Protein AF-0000000082889634 (afdb_homodimer)

Radius of gyration: 27.87 Å; Cα contacts (8 Å, |Δi|>4): 710; chains: 2; bounding box: 38×141×76 Å

Structure (mmCIF, N/CA/C/O backbone):
data_AF-0000000082889634-model_v1
#
loop_
_entity.id
_entity.type
_entity.pdbx_description
1 polymer 'Transthyretin-like family protein'
#
loop_
_atom_site.group_PDB
_atom_site.id
_atom_site.type_symbol
_atom_site.label_atom_id
_atom_site.label_alt_id
_atom_site.label_comp_id
_atom_site.label_asym_id
_atom_site.label_entity_id
_atom_site.label_seq_id
_atom_site.pdbx_PDB_ins_code
_atom_site.Cartn_x
_atom_site.Cartn_y
_atom_site.Cartn_z
_atom_site.occupancy
_atom_site.B_iso_or_equiv
_atom_site.auth_seq_id
_atom_site.auth_comp_id
_atom_site.auth_asym_id
_atom_site.auth_atom_id
_atom_site.pdbx_PDB_model_num
ATOM 1 N N . MET A 1 1 ? 3.289 -82.875 -7.043 1 31.02 1 MET A N 1
ATOM 2 C CA . MET A 1 1 ? 3.877 -81.688 -7.676 1 31.02 1 MET A CA 1
ATOM 3 C C . MET A 1 1 ? 2.957 -80.5 -7.539 1 31.02 1 MET A C 1
ATOM 5 O O . MET A 1 1 ? 3.014 -79.562 -8.359 1 31.02 1 MET A O 1
ATOM 9 N N . LYS A 1 2 ? 2.041 -80.438 -6.41 1 50.53 2 LYS A N 1
ATOM 10 C CA . LYS A 1 2 ? 1.175 -79.25 -6.223 1 50.53 2 LYS A CA 1
ATOM 11 C C . LYS A 1 2 ? 1.974 -78 -6.293 1 50.53 2 LYS A C 1
ATOM 13 O O . LYS A 1 2 ? 2.934 -77.812 -5.543 1 50.53 2 LYS A O 1
ATOM 18 N N . SER A 1 3 ? 2.098 -77.438 -7.535 1 39.44 3 SER A N 1
ATOM 19 C CA . SER A 1 3 ? 2.695 -76.188 -7.859 1 39.44 3 SER A CA 1
ATOM 20 C C . SER A 1 3 ? 2.135 -75.062 -6.977 1 39.44 3 SER A C 1
ATOM 22 O O . SER A 1 3 ? 0.924 -74.812 -6.949 1 39.44 3 SER A O 1
ATOM 24 N N . LEU A 1 4 ? 2.77 -74.688 -5.859 1 52.94 4 LEU A N 1
ATOM 25 C CA . LEU A 1 4 ? 2.535 -73.562 -5.02 1 52.94 4 LEU A CA 1
ATOM 26 C C . LEU A 1 4 ? 2.719 -72.25 -5.812 1 52.94 4 LEU A C 1
ATOM 28 O O . LEU A 1 4 ? 3.826 -71.938 -6.262 1 52.94 4 LEU A O 1
ATOM 32 N N . ILE A 1 5 ? 1.7 -71.875 -6.625 1 48.44 5 ILE A N 1
ATOM 33 C CA . ILE A 1 5 ? 1.735 -70.562 -7.277 1 48.44 5 ILE A CA 1
ATOM 34 C C . ILE A 1 5 ? 1.869 -69.438 -6.227 1 48.44 5 ILE A C 1
ATOM 36 O O . ILE A 1 5 ? 0.986 -69.25 -5.383 1 48.44 5 ILE A O 1
ATOM 40 N N . ALA A 1 6 ? 3.068 -69.125 -5.75 1 50.38 6 ALA A N 1
ATOM 41 C CA . ALA A 1 6 ? 3.379 -67.875 -5.004 1 50.38 6 ALA A CA 1
ATOM 42 C C . ALA A 1 6 ? 2.865 -66.625 -5.73 1 50.38 6 ALA A C 1
ATOM 44 O O . ALA A 1 6 ? 3.355 -66.312 -6.809 1 50.38 6 ALA A O 1
ATOM 45 N N . VAL A 1 7 ? 1.572 -66.375 -5.625 1 51.47 7 VAL A N 1
ATOM 46 C CA . VAL A 1 7 ? 1.096 -65.062 -6.094 1 51.47 7 VAL A CA 1
ATOM 47 C C . VAL A 1 7 ? 1.919 -63.938 -5.453 1 51.47 7 VAL A C 1
ATOM 49 O O . VAL A 1 7 ? 1.883 -63.75 -4.234 1 51.47 7 VAL A O 1
ATOM 52 N N . VAL A 1 8 ? 3.145 -63.656 -5.957 1 51.25 8 VAL A N 1
ATOM 53 C CA . VAL A 1 8 ? 3.861 -62.438 -5.59 1 51.25 8 VAL A CA 1
ATOM 54 C C . VAL A 1 8 ? 2.957 -61.219 -5.785 1 51.25 8 VAL A C 1
ATOM 56 O O . VAL A 1 8 ? 2.592 -60.875 -6.914 1 51.25 8 VAL A O 1
ATOM 59 N N . PHE A 1 9 ? 2.051 -60.906 -4.836 1 50 9 PHE A N 1
ATOM 60 C CA . PHE A 1 9 ? 1.429 -59.594 -4.793 1 50 9 PHE A CA 1
ATOM 61 C C . PHE A 1 9 ? 2.477 -58.469 -4.906 1 50 9 PHE A C 1
ATOM 63 O O . PHE A 1 9 ? 3.221 -58.219 -3.957 1 50 9 PHE A O 1
ATOM 70 N N . THR A 1 10 ? 3.131 -58.344 -6.102 1 49.38 10 THR A N 1
ATOM 71 C CA . THR A 1 10 ? 3.891 -57.125 -6.281 1 49.38 10 THR A CA 1
ATOM 72 C C . THR A 1 10 ? 3.055 -55.906 -5.883 1 49.38 10 THR A C 1
ATOM 74 O O . THR A 1 10 ? 2.029 -55.625 -6.508 1 49.38 10 THR A O 1
ATOM 77 N N . ALA A 1 11 ? 2.963 -55.594 -4.609 1 48.84 11 ALA A N 1
ATOM 78 C CA . ALA A 1 11 ? 2.484 -54.281 -4.184 1 48.84 11 ALA A CA 1
ATOM 79 C C . ALA A 1 11 ? 3.053 -53.188 -5.066 1 48.84 11 ALA A C 1
ATOM 81 O O . ALA A 1 11 ? 4.246 -52.875 -4.996 1 48.84 11 ALA A O 1
ATOM 82 N N . LEU A 1 12 ? 2.607 -53.156 -6.297 1 48.19 12 LEU A N 1
ATOM 83 C CA . LEU A 1 12 ? 2.881 -51.906 -6.992 1 48.19 12 LEU A CA 1
ATOM 84 C C . LEU A 1 12 ? 2.598 -50.719 -6.09 1 48.19 12 LEU A C 1
ATOM 86 O O . LEU A 1 12 ? 1.443 -50.438 -5.75 1 48.19 12 LEU A O 1
ATOM 90 N N . ILE A 1 13 ? 3.445 -50.469 -5.082 1 44.06 13 ILE A N 1
ATOM 91 C CA . ILE A 1 13 ? 3.396 -49.156 -4.465 1 44.06 13 ILE A CA 1
ATOM 92 C C . ILE A 1 13 ? 3.246 -48.094 -5.543 1 44.06 13 ILE A C 1
ATOM 94 O O . ILE A 1 13 ? 4.164 -47.844 -6.332 1 44.06 13 ILE A O 1
ATOM 98 N N . VAL A 1 14 ? 2.074 -48.094 -6.219 1 44.72 14 VAL A N 1
ATOM 99 C CA . VAL A 1 14 ? 1.837 -46.844 -6.926 1 44.72 14 VAL A CA 1
ATOM 100 C C . VAL A 1 14 ? 2.326 -45.656 -6.078 1 44.72 14 VAL A C 1
ATOM 102 O O . VAL A 1 14 ? 1.794 -45.406 -4.996 1 44.72 14 VAL A O 1
ATOM 105 N N . GLY A 1 15 ? 3.625 -45.5 -5.973 1 41.72 15 GLY A N 1
ATOM 106 C CA . GLY A 1 15 ? 3.979 -44.188 -5.48 1 41.72 15 GLY A CA 1
ATOM 107 C C . GLY A 1 15 ? 2.973 -43.125 -5.867 1 41.72 15 GLY A C 1
ATOM 108 O O . GLY A 1 15 ? 2.84 -42.781 -7.047 1 41.72 15 GLY A O 1
ATOM 109 N N . CYS A 1 16 ? 1.861 -43.188 -5.309 1 43.03 16 CYS A N 1
ATOM 110 C CA . CYS A 1 16 ? 1.056 -41.969 -5.422 1 43.03 16 CYS A CA 1
ATOM 111 C C . CYS A 1 16 ? 1.934 -40.719 -5.371 1 43.03 16 CYS A C 1
ATOM 113 O O . CYS A 1 16 ? 2.389 -40.312 -4.301 1 43.03 16 CYS A O 1
ATOM 115 N N . ALA A 1 17 ? 2.986 -40.656 -6.156 1 47.28 17 ALA A N 1
ATOM 116 C CA . ALA A 1 17 ? 3.561 -39.312 -6.242 1 47.28 17 ALA A CA 1
ATOM 117 C C . ALA A 1 17 ? 2.512 -38.25 -5.941 1 47.28 17 ALA A C 1
ATOM 119 O O . ALA A 1 17 ? 1.44 -38.219 -6.551 1 47.28 17 ALA A O 1
ATOM 120 N N . ALA A 1 18 ? 2.242 -37.969 -4.727 1 51.91 18 ALA A N 1
ATOM 121 C CA . ALA A 1 18 ? 1.467 -36.812 -4.332 1 51.91 18 ALA A CA 1
ATOM 122 C C . ALA A 1 18 ? 1.519 -35.719 -5.406 1 51.91 18 ALA A C 1
ATOM 124 O O . ALA A 1 18 ? 2.512 -35 -5.523 1 51.91 18 ALA A O 1
ATOM 125 N N . ILE A 1 19 ? 1.114 -35.969 -6.73 1 65.81 19 ILE A N 1
ATOM 126 C CA . ILE A 1 19 ? 1.219 -35.219 -7.98 1 65.81 19 ILE A CA 1
ATOM 127 C C . ILE A 1 19 ? 0.606 -33.844 -7.805 1 65.81 19 ILE A C 1
ATOM 129 O O . ILE A 1 19 ? -0.609 -33.688 -7.637 1 65.81 19 ILE A O 1
ATOM 133 N N . GLY A 1 20 ? 1.276 -32.938 -7.172 1 83.69 20 GLY A N 1
ATOM 134 C CA . GLY A 1 20 ? 0.804 -31.578 -7.199 1 83.69 20 GLY A CA 1
ATOM 135 C C . GLY A 1 20 ? 0.701 -31 -8.602 1 83.69 20 GLY A C 1
ATOM 136 O O . GLY A 1 20 ? 0.856 -31.734 -9.586 1 83.69 20 GLY A O 1
ATOM 137 N N . ARG A 1 21 ? 0.032 -29.953 -8.812 1 92.69 21 ARG A N 1
ATOM 138 C CA . ARG A 1 21 ? -0.066 -29.234 -10.078 1 92.69 21 ARG A CA 1
ATOM 139 C C . ARG A 1 21 ? 0.833 -28 -10.078 1 92.69 21 ARG A C 1
ATOM 141 O O . ARG A 1 21 ? 0.987 -27.344 -9.047 1 92.69 21 ARG A O 1
ATOM 148 N N . GLU A 1 22 ? 1.37 -27.766 -11.258 1 96.31 22 GLU A N 1
ATOM 149 C CA . GLU A 1 22 ? 2.17 -26.562 -11.453 1 96.31 22 GLU A CA 1
ATOM 150 C C . GLU A 1 22 ? 1.289 -25.312 -11.484 1 96.31 22 GLU A C 1
ATOM 152 O O . GLU A 1 22 ? 0.295 -25.266 -12.219 1 96.31 22 GLU A O 1
ATOM 157 N N . GLN A 1 23 ? 1.588 -24.391 -10.633 1 97.56 23 GLN A N 1
ATOM 158 C CA . GLN A 1 23 ? 0.852 -23.125 -10.531 1 97.56 23 GLN A CA 1
ATOM 159 C C . GLN A 1 23 ? 1.791 -21.938 -10.633 1 97.56 23 GLN A C 1
ATOM 161 O O . GLN A 1 23 ? 2.859 -21.922 -10.016 1 97.56 23 GLN A O 1
ATOM 166 N N . ALA A 1 24 ? 1.46 -20.953 -11.453 1 98.62 24 ALA A N 1
ATOM 167 C CA . ALA A 1 24 ? 2.277 -19.766 -11.672 1 98.62 24 ALA A CA 1
ATOM 168 C C . ALA A 1 24 ? 1.545 -18.5 -11.234 1 98.62 24 ALA A C 1
ATOM 170 O O . ALA A 1 24 ? 0.313 -18.484 -11.188 1 98.62 24 ALA A O 1
ATOM 171 N N . SER A 1 25 ? 2.295 -17.531 -10.867 1 98.75 25 SER A N 1
ATOM 172 C CA . SER A 1 25 ? 1.807 -16.188 -10.555 1 98.75 25 SER A CA 1
ATOM 173 C C . SER A 1 25 ? 2.797 -15.117 -11 1 98.75 25 SER A C 1
ATOM 175 O O . SER A 1 25 ? 3.996 -15.383 -11.117 1 98.75 25 SER A O 1
ATOM 177 N N . GLY A 1 26 ? 2.309 -13.953 -11.305 1 98.81 26 GLY A N 1
ATOM 178 C CA . GLY A 1 26 ? 3.117 -12.812 -11.703 1 98.81 26 GLY A CA 1
ATOM 179 C C . GLY A 1 26 ? 2.631 -11.508 -11.109 1 98.81 26 GLY A C 1
ATOM 180 O O . GLY A 1 26 ? 1.437 -11.344 -10.852 1 98.81 26 GLY A O 1
ATOM 181 N N . ALA A 1 27 ? 3.506 -10.617 -10.922 1 98.88 27 ALA A N 1
ATOM 182 C CA . ALA A 1 27 ? 3.199 -9.281 -10.414 1 98.88 27 ALA A CA 1
ATOM 183 C C . ALA A 1 27 ? 4.109 -8.234 -11.047 1 98.88 27 ALA A C 1
ATOM 185 O O . ALA A 1 27 ? 5.277 -8.508 -11.336 1 98.88 27 ALA A O 1
ATOM 186 N N . ARG A 1 28 ? 3.617 -7.113 -11.242 1 98.75 28 ARG A N 1
ATOM 187 C CA . ARG A 1 28 ? 4.43 -6 -11.719 1 98.75 28 ARG A CA 1
ATOM 188 C C . ARG A 1 28 ? 3.898 -4.672 -11.203 1 98.75 28 ARG A C 1
ATOM 190 O O . ARG A 1 28 ? 2.789 -4.605 -10.664 1 98.75 28 ARG A O 1
ATOM 197 N N . GLY A 1 29 ? 4.676 -3.689 -11.281 1 98.81 29 GLY A N 1
ATOM 198 C CA . GLY A 1 29 ? 4.344 -2.361 -10.797 1 98.81 29 GLY A CA 1
ATOM 199 C C . GLY A 1 29 ? 5.512 -1.395 -10.859 1 98.81 29 GLY A C 1
ATOM 200 O O . GLY A 1 29 ? 6.539 -1.689 -11.469 1 98.81 29 GLY A O 1
ATOM 201 N N . ARG A 1 30 ? 5.262 -0.213 -10.352 1 98.94 30 ARG A N 1
ATOM 202 C CA . ARG A 1 30 ? 6.277 0.829 -10.25 1 98.94 30 ARG A CA 1
ATOM 203 C C . ARG A 1 30 ? 6.383 1.353 -8.82 1 98.94 30 ARG A C 1
ATOM 205 O O . ARG A 1 30 ? 5.371 1.518 -8.141 1 98.94 30 ARG A O 1
ATOM 212 N N . LEU A 1 31 ? 7.551 1.586 -8.484 1 98.94 31 LEU A N 1
ATOM 213 C CA . LEU A 1 31 ? 7.805 2.115 -7.148 1 98.94 31 LEU A CA 1
ATOM 214 C C . LEU A 1 31 ? 8.391 3.52 -7.223 1 98.94 31 LEU A C 1
ATOM 216 O O . LEU A 1 31 ? 9.227 3.803 -8.086 1 98.94 31 LEU A O 1
ATOM 220 N N . LEU A 1 32 ? 7.922 4.336 -6.379 1 98.88 32 LEU A N 1
ATOM 221 C CA . LEU A 1 32 ? 8.445 5.688 -6.23 1 98.88 32 LEU A CA 1
ATOM 222 C C . LEU A 1 32 ? 9.023 5.895 -4.832 1 98.88 32 LEU A C 1
ATOM 224 O O . LEU A 1 32 ? 8.586 5.254 -3.873 1 98.88 32 LEU A O 1
ATOM 228 N N . CYS A 1 33 ? 9.961 6.777 -4.738 1 98.62 33 CYS A N 1
ATOM 229 C CA . CYS A 1 33 ? 10.469 7.344 -3.496 1 98.62 33 CYS A CA 1
ATOM 230 C C . CYS A 1 33 ? 10.617 8.859 -3.609 1 98.62 33 CYS A C 1
ATOM 232 O O . CYS A 1 33 ? 11.422 9.352 -4.398 1 98.62 33 CYS A O 1
ATOM 234 N N . ASN A 1 34 ? 9.805 9.555 -2.826 1 97.31 34 ASN A N 1
ATOM 235 C CA . ASN A 1 34 ? 9.82 11.016 -2.857 1 97.31 34 ASN A CA 1
ATOM 236 C C . ASN A 1 34 ? 9.406 11.555 -4.227 1 97.31 34 ASN A C 1
ATOM 238 O O . ASN A 1 34 ? 10.039 12.469 -4.754 1 97.31 34 ASN A O 1
ATOM 242 N N . GLY A 1 35 ? 8.492 10.852 -4.82 1 97.12 35 GLY A N 1
ATOM 243 C CA . GLY A 1 35 ? 7.922 11.328 -6.07 1 97.12 35 GLY A CA 1
ATOM 244 C C . GLY A 1 35 ? 8.766 10.977 -7.281 1 97.12 35 GLY A C 1
ATOM 245 O O . GLY A 1 35 ? 8.422 11.336 -8.414 1 97.12 35 GLY A O 1
ATOM 246 N N . LYS A 1 36 ? 9.82 10.289 -7.023 1 98.38 36 LYS A N 1
ATOM 247 C CA . LYS A 1 36 ? 10.711 9.875 -8.109 1 98.38 36 LYS A CA 1
ATOM 248 C C . LYS A 1 36 ? 10.773 8.359 -8.219 1 98.38 36 LYS A C 1
ATOM 250 O O . LYS A 1 36 ? 10.547 7.648 -7.234 1 98.38 36 LYS A O 1
ATOM 255 N N . PRO A 1 37 ? 11.148 7.895 -9.453 1 98.81 37 PRO A N 1
ATOM 256 C CA . PRO A 1 37 ? 11.305 6.445 -9.578 1 98.81 37 PRO A CA 1
ATOM 257 C C . PRO A 1 37 ? 12.289 5.867 -8.562 1 98.81 37 PRO A C 1
ATOM 259 O O . PRO A 1 37 ? 13.383 6.402 -8.383 1 98.81 37 PRO A O 1
ATOM 262 N N . ALA A 1 38 ? 11.891 4.895 -7.863 1 98.81 38 ALA A N 1
ATOM 263 C CA . ALA A 1 38 ? 12.773 4.191 -6.938 1 98.81 38 ALA A CA 1
ATOM 264 C C . ALA A 1 38 ? 13.5 3.047 -7.633 1 98.81 38 ALA A C 1
ATOM 266 O O . ALA A 1 38 ? 12.961 1.94 -7.746 1 98.81 38 ALA A O 1
ATOM 267 N N . ALA A 1 39 ? 14.68 3.24 -8.07 1 98.75 39 ALA A N 1
ATOM 268 C CA . ALA A 1 39 ? 15.461 2.232 -8.773 1 98.75 39 ALA A CA 1
ATOM 269 C C . ALA A 1 39 ? 16.188 1.314 -7.789 1 98.75 39 ALA A C 1
ATOM 271 O O . ALA A 1 39 ? 16.484 1.716 -6.664 1 98.75 39 ALA A O 1
ATOM 272 N N . ASN A 1 40 ? 16.438 0.078 -8.164 1 98.56 40 ASN A N 1
ATOM 273 C CA . ASN A 1 40 ? 17.219 -0.905 -7.434 1 98.56 40 ASN A CA 1
ATOM 274 C C . ASN A 1 40 ? 16.562 -1.284 -6.109 1 98.56 40 ASN A C 1
ATOM 276 O O . ASN A 1 40 ? 17.25 -1.504 -5.109 1 98.56 40 ASN A O 1
ATOM 280 N N . VAL A 1 41 ? 15.273 -1.244 -6.074 1 98.81 41 VAL A N 1
ATOM 281 C CA . VAL A 1 41 ? 14.516 -1.734 -4.926 1 98.81 41 VAL A CA 1
ATOM 282 C C . VAL A 1 41 ? 14.289 -3.238 -5.059 1 98.81 41 VAL A C 1
ATOM 284 O O . VAL A 1 41 ? 13.797 -3.707 -6.094 1 98.81 41 VAL A O 1
ATOM 287 N N . LEU A 1 42 ? 14.633 -3.979 -4.023 1 98.81 42 LEU A N 1
ATOM 288 C CA . LEU A 1 42 ? 14.445 -5.426 -4.023 1 98.81 42 LEU A CA 1
ATOM 289 C C . LEU A 1 42 ? 12.961 -5.777 -3.889 1 98.81 42 LEU A C 1
ATOM 291 O O . LEU A 1 42 ? 12.281 -5.27 -2.996 1 98.81 42 LEU A O 1
ATOM 295 N N . VAL A 1 43 ? 12.508 -6.609 -4.828 1 98.94 43 VAL A N 1
ATOM 296 C CA . VAL A 1 43 ? 11.148 -7.137 -4.797 1 98.94 43 VAL A CA 1
ATOM 297 C C . VAL A 1 43 ? 11.18 -8.656 -4.914 1 98.94 43 VAL A C 1
ATOM 299 O O . VAL A 1 43 ? 11.984 -9.211 -5.664 1 98.94 43 VAL A O 1
ATOM 302 N N . LYS A 1 44 ? 10.297 -9.312 -4.152 1 98.81 44 LYS A N 1
ATOM 303 C CA . LYS A 1 44 ? 10.211 -10.766 -4.191 1 98.81 44 LYS A CA 1
ATOM 304 C C . LYS A 1 44 ? 8.758 -11.227 -4.293 1 98.81 44 LYS A C 1
ATOM 306 O O . LYS A 1 44 ? 7.875 -10.664 -3.648 1 98.81 44 LYS A O 1
ATOM 311 N N . LEU A 1 45 ? 8.562 -12.18 -5.125 1 98.81 45 LEU A N 1
ATOM 312 C CA . LEU A 1 45 ? 7.297 -12.898 -5.223 1 98.81 45 LEU A CA 1
ATOM 313 C C . LEU A 1 45 ? 7.383 -14.242 -4.512 1 98.81 45 LEU A C 1
ATOM 315 O O . LEU A 1 45 ? 8.258 -15.062 -4.82 1 98.81 45 LEU A O 1
ATOM 319 N N . TRP A 1 46 ? 6.477 -14.422 -3.549 1 98.06 46 TRP A N 1
ATOM 320 C CA . TRP A 1 46 ? 6.488 -15.617 -2.713 1 98.06 46 TRP A CA 1
ATOM 321 C C . TRP A 1 46 ? 5.188 -16.391 -2.861 1 98.06 46 TRP A C 1
ATOM 323 O O . TRP A 1 46 ? 4.156 -15.836 -3.24 1 98.06 46 TRP A O 1
ATOM 333 N N . ASP A 1 47 ? 5.289 -17.656 -2.592 1 97.12 47 ASP A N 1
ATOM 334 C CA . ASP A 1 47 ? 4.133 -18.469 -2.229 1 97.12 47 ASP A CA 1
ATOM 335 C C . ASP A 1 47 ? 4.098 -18.719 -0.724 1 97.12 47 ASP A C 1
ATOM 337 O O . ASP A 1 47 ? 4.984 -19.391 -0.182 1 97.12 47 ASP A O 1
ATOM 341 N N . GLU A 1 48 ? 3.092 -18.078 -0.126 1 94.62 48 GLU A N 1
ATOM 342 C CA . GLU A 1 48 ? 2.961 -18.219 1.32 1 94.62 48 GLU A CA 1
ATOM 343 C C . GLU A 1 48 ? 2.383 -19.578 1.688 1 94.62 48 GLU A C 1
ATOM 345 O O . GLU A 1 48 ? 1.341 -19.984 1.164 1 94.62 48 GLU A O 1
ATOM 350 N N . ASP A 1 49 ? 3.021 -20.25 2.602 1 86.38 49 ASP A N 1
ATOM 351 C CA . ASP A 1 49 ? 2.512 -21.531 3.094 1 86.38 49 ASP A CA 1
ATOM 352 C C . ASP A 1 49 ? 1.81 -21.359 4.438 1 86.38 49 ASP A C 1
ATOM 354 O O . ASP A 1 49 ? 2.393 -20.828 5.387 1 86.38 49 ASP A O 1
ATOM 358 N N . ASP A 1 50 ? 0.508 -21.578 4.531 1 71.69 50 ASP A N 1
ATOM 359 C CA . ASP A 1 50 ? -0.275 -21.406 5.754 1 71.69 50 ASP A CA 1
ATOM 360 C C . ASP A 1 50 ? 0.081 -22.484 6.785 1 71.69 50 ASP A C 1
ATOM 362 O O . ASP A 1 50 ? -0.112 -22.281 7.988 1 71.69 50 ASP A O 1
ATOM 366 N N . TYR A 1 51 ? 0.392 -23.562 6.406 1 67.81 51 TYR A N 1
ATOM 367 C CA . TYR A 1 51 ? 0.534 -24.656 7.363 1 67.81 51 TYR A CA 1
ATOM 368 C C . TYR A 1 51 ? 2.002 -25 7.594 1 67.81 51 TYR A C 1
ATOM 370 O O . TYR A 1 51 ? 2.727 -24.219 8.234 1 67.81 51 TYR A O 1
ATOM 378 N N . PHE A 1 52 ? 2.422 -26.031 6.938 1 67.75 52 PHE A N 1
ATOM 379 C CA . PHE A 1 52 ? 3.723 -26.625 7.234 1 67.75 52 PHE A CA 1
ATOM 380 C C . PHE A 1 52 ? 4.75 -26.219 6.184 1 67.75 52 PHE A C 1
ATOM 382 O O . PHE A 1 52 ? 4.43 -26.125 4.996 1 67.75 52 PHE A O 1
ATOM 389 N N . GLY A 1 53 ? 5.852 -25.609 6.727 1 70.94 53 GLY A N 1
ATOM 390 C CA . GLY A 1 53 ? 7.004 -25.359 5.875 1 70.94 53 GLY A CA 1
ATOM 391 C C . GLY A 1 53 ? 7.297 -23.891 5.68 1 70.94 53 GLY A C 1
ATOM 392 O O . GLY A 1 53 ? 6.547 -23.031 6.16 1 70.94 53 GLY A O 1
ATOM 393 N N . SER A 1 54 ? 8.422 -23.609 5.047 1 84.25 54 SER A N 1
ATOM 394 C CA . SER A 1 54 ? 8.852 -22.25 4.707 1 84.25 54 SER A CA 1
ATOM 395 C C . SER A 1 54 ? 8.219 -21.781 3.404 1 84.25 54 SER A C 1
ATOM 397 O O . SER A 1 54 ? 7.902 -22.594 2.533 1 84.25 54 SER A O 1
ATOM 399 N N . ASP A 1 55 ? 7.93 -20.484 3.273 1 90.44 55 ASP A N 1
ATOM 400 C CA . ASP A 1 55 ? 7.461 -19.891 2.025 1 90.44 55 ASP A CA 1
ATOM 401 C C . ASP A 1 55 ? 8.383 -20.266 0.863 1 90.44 55 ASP A C 1
ATOM 403 O O . ASP A 1 55 ? 9.586 -20.438 1.051 1 90.44 55 ASP A O 1
ATOM 407 N N . ASP A 1 56 ? 7.777 -20.469 -0.3 1 94.25 56 ASP A N 1
ATOM 408 C CA . ASP A 1 56 ? 8.562 -20.719 -1.507 1 94.25 56 ASP A CA 1
ATOM 409 C C . ASP A 1 56 ? 8.812 -19.422 -2.279 1 94.25 56 ASP A C 1
ATOM 411 O O . ASP A 1 56 ? 7.875 -18.672 -2.576 1 94.25 56 ASP A O 1
ATOM 415 N N . LEU A 1 57 ? 10.039 -19.188 -2.561 1 97 57 LEU A N 1
ATOM 416 C CA . LEU A 1 57 ? 10.375 -18.062 -3.428 1 97 57 LEU A CA 1
ATOM 417 C C . LEU A 1 57 ? 10.047 -18.391 -4.883 1 97 57 LEU A C 1
ATOM 419 O O . LEU A 1 57 ? 10.602 -19.328 -5.457 1 97 57 LEU A O 1
ATOM 423 N N . LEU A 1 58 ? 9.156 -17.609 -5.414 1 98.31 58 LEU A N 1
ATOM 424 C CA . LEU A 1 58 ? 8.797 -17.812 -6.812 1 98.31 58 LEU A CA 1
ATOM 425 C C . LEU A 1 58 ? 9.742 -17.047 -7.738 1 98.31 58 LEU A C 1
ATOM 427 O O . LEU A 1 58 ? 10.117 -17.547 -8.797 1 98.31 58 LEU A O 1
ATOM 431 N N . ASP A 1 59 ? 10.023 -15.836 -7.418 1 98.62 59 ASP A N 1
ATOM 432 C CA . ASP A 1 59 ? 10.898 -14.977 -8.203 1 98.62 59 ASP A CA 1
ATOM 433 C C . ASP A 1 59 ? 11.414 -13.812 -7.371 1 98.62 59 ASP A C 1
ATOM 435 O O . ASP A 1 59 ? 10.836 -13.477 -6.336 1 98.62 59 ASP A O 1
ATOM 439 N N . GLU A 1 60 ? 12.484 -13.234 -7.758 1 98.69 60 GLU A N 1
ATOM 440 C CA . GLU A 1 60 ? 13.023 -12.031 -7.145 1 98.69 60 GLU A CA 1
ATOM 441 C C . GLU A 1 60 ? 13.711 -11.141 -8.18 1 98.69 60 GLU A C 1
ATOM 443 O O . GLU A 1 60 ? 14.188 -11.633 -9.211 1 98.69 60 GLU A O 1
ATOM 448 N N . GLY A 1 61 ? 13.664 -9.844 -7.965 1 98.69 61 GLY A N 1
ATOM 449 C CA . GLY A 1 61 ? 14.312 -8.859 -8.812 1 98.69 61 GLY A CA 1
ATOM 450 C C . GLY A 1 61 ? 14.438 -7.5 -8.164 1 98.69 61 GLY A C 1
ATOM 451 O O . GLY A 1 61 ? 14.172 -7.352 -6.965 1 98.69 61 GLY A O 1
ATOM 452 N N . VAL A 1 62 ? 14.992 -6.578 -8.938 1 98.81 62 VAL A N 1
ATOM 453 C CA . VAL A 1 62 ? 15.078 -5.191 -8.5 1 98.81 62 VAL A CA 1
ATOM 454 C C . VAL A 1 62 ? 14.414 -4.277 -9.523 1 98.81 62 VAL A C 1
ATOM 456 O O . VAL A 1 62 ? 14.359 -4.605 -10.711 1 98.81 62 VAL A O 1
ATOM 459 N N . THR A 1 63 ? 13.875 -3.248 -9.039 1 98.94 63 THR A N 1
ATOM 460 C CA . THR A 1 63 ? 13.281 -2.275 -9.945 1 98.94 63 THR A CA 1
ATOM 461 C C . THR A 1 63 ? 14.344 -1.666 -10.859 1 98.94 63 THR A C 1
ATOM 463 O O . THR A 1 63 ? 15.5 -1.531 -10.469 1 98.94 63 THR A O 1
ATOM 466 N N . ASP A 1 64 ? 13.914 -1.263 -12.016 1 98.88 64 ASP A N 1
ATOM 467 C CA . ASP A 1 64 ? 14.812 -0.617 -12.961 1 98.88 64 ASP A CA 1
ATOM 468 C C . ASP A 1 64 ? 14.883 0.888 -12.711 1 98.88 64 ASP A C 1
ATOM 470 O O . ASP A 1 64 ? 14.438 1.373 -11.672 1 98.88 64 ASP A O 1
ATOM 474 N N . SER A 1 65 ? 15.445 1.67 -13.648 1 98.75 65 SER A N 1
ATOM 475 C CA . SER A 1 65 ? 15.695 3.1 -13.484 1 98.75 65 SER A CA 1
ATOM 476 C C . SER A 1 65 ? 14.391 3.885 -13.438 1 98.75 65 SER A C 1
ATOM 478 O O . SER A 1 65 ? 14.359 5.016 -12.945 1 98.75 65 SER A O 1
ATOM 480 N N . ASP A 1 66 ? 13.336 3.301 -13.922 1 98.75 66 ASP A N 1
ATOM 481 C CA . ASP A 1 66 ? 12.031 3.959 -13.898 1 98.75 66 ASP A CA 1
ATOM 482 C C . ASP A 1 66 ? 11.195 3.482 -12.719 1 98.75 66 ASP A C 1
ATOM 484 O O . ASP A 1 66 ? 10.016 3.811 -12.617 1 98.75 66 ASP A O 1
ATOM 488 N N . GLY A 1 67 ? 11.75 2.648 -11.867 1 98.94 67 GLY A N 1
ATOM 489 C CA . GLY A 1 67 ? 11.047 2.113 -10.719 1 98.94 67 GLY A CA 1
ATOM 490 C C . GLY A 1 67 ? 10.172 0.918 -11.055 1 98.94 67 GLY A C 1
ATOM 491 O O . GLY A 1 67 ? 9.375 0.469 -10.219 1 98.94 67 GLY A O 1
ATOM 492 N N . PHE A 1 68 ? 10.367 0.444 -12.258 1 98.94 68 PHE A N 1
ATOM 493 C CA . PHE A 1 68 ? 9.5 -0.627 -12.734 1 98.94 68 PHE A CA 1
ATOM 494 C C . PHE A 1 68 ? 10.047 -1.989 -12.328 1 98.94 68 PHE A C 1
ATOM 496 O O . PHE A 1 68 ? 11.266 -2.201 -12.336 1 98.94 68 PHE A O 1
ATOM 503 N N . PHE A 1 69 ? 9.188 -2.961 -12 1 98.94 69 PHE A N 1
ATOM 504 C CA . PHE A 1 69 ? 9.539 -4.359 -11.781 1 98.94 69 PHE A CA 1
ATOM 505 C C . PHE A 1 69 ? 8.508 -5.285 -12.422 1 98.94 69 PHE A C 1
ATOM 507 O O . PHE A 1 69 ? 7.352 -4.898 -12.609 1 98.94 69 PHE A O 1
ATOM 514 N N . GLU A 1 70 ? 8.914 -6.398 -12.742 1 98.94 70 GLU A N 1
ATOM 515 C CA . GLU A 1 70 ? 8.078 -7.512 -13.188 1 98.94 70 GLU A CA 1
ATOM 516 C C . GLU A 1 70 ? 8.641 -8.852 -12.695 1 98.94 70 GLU A C 1
ATOM 518 O O . GLU A 1 70 ? 9.805 -9.164 -12.938 1 98.94 70 GLU A O 1
ATOM 523 N N . LEU A 1 71 ? 7.82 -9.547 -11.984 1 98.94 71 LEU A N 1
ATOM 524 C CA . LEU A 1 71 ? 8.188 -10.852 -11.445 1 98.94 71 LEU A CA 1
ATOM 525 C C . LEU A 1 71 ? 7.234 -11.93 -11.938 1 98.94 71 LEU A C 1
ATOM 527 O O . LEU A 1 71 ? 6.043 -11.68 -12.125 1 98.94 71 LEU A O 1
ATOM 531 N N . ALA A 1 72 ? 7.73 -13.016 -12.156 1 98.88 72 ALA A N 1
ATOM 532 C CA . ALA A 1 72 ? 6.961 -14.188 -12.555 1 98.88 72 ALA A CA 1
ATOM 533 C C . ALA A 1 72 ? 7.641 -15.477 -12.094 1 98.88 72 ALA A C 1
ATOM 535 O O . ALA A 1 72 ? 8.852 -15.633 -12.234 1 98.88 72 ALA A O 1
ATOM 536 N N . GLY A 1 73 ? 6.836 -16.375 -11.5 1 98.69 73 GLY A N 1
ATOM 537 C CA . GLY A 1 73 ? 7.379 -17.641 -11.055 1 98.69 73 GLY A CA 1
ATOM 538 C C . GLY A 1 73 ? 6.32 -18.719 -10.875 1 98.69 73 GLY A C 1
ATOM 539 O O . GLY A 1 73 ? 5.137 -18.469 -11.117 1 98.69 73 GLY A O 1
ATOM 540 N N . HIS A 1 74 ? 6.766 -19.891 -10.602 1 97.81 74 HIS A N 1
ATOM 541 C CA . HIS A 1 74 ? 5.855 -21.031 -10.484 1 97.81 74 HIS A CA 1
ATOM 542 C C . HIS A 1 74 ? 6.352 -22.031 -9.438 1 97.81 74 HIS A C 1
ATOM 544 O O . HIS A 1 74 ? 7.512 -21.969 -9.023 1 97.81 74 HIS A O 1
ATOM 550 N N . VAL A 1 75 ? 5.473 -22.797 -8.969 1 96.06 75 VAL A N 1
ATOM 551 C CA . VAL A 1 75 ? 5.793 -23.891 -8.055 1 96.06 75 VAL A CA 1
ATOM 552 C C . VAL A 1 75 ? 4.758 -25 -8.195 1 96.06 75 VAL A C 1
ATOM 554 O O . VAL A 1 75 ? 3.631 -24.766 -8.633 1 96.06 75 VAL A O 1
ATOM 557 N N . THR A 1 76 ? 5.16 -26.25 -7.84 1 93.81 76 THR A N 1
ATOM 558 C CA . THR A 1 76 ? 4.25 -27.391 -7.82 1 93.81 76 THR A CA 1
ATOM 559 C C . THR A 1 76 ? 3.686 -27.609 -6.418 1 93.81 76 THR A C 1
ATOM 561 O O . THR A 1 76 ? 4.441 -27.766 -5.457 1 93.81 76 THR A O 1
ATOM 564 N N . GLU A 1 77 ? 2.445 -27.484 -6.34 1 91.31 77 GLU A N 1
ATOM 565 C CA . GLU A 1 77 ? 1.773 -27.719 -5.066 1 91.31 77 GLU A CA 1
ATOM 566 C C . GLU A 1 77 ? 0.439 -28.422 -5.27 1 91.31 77 GLU A C 1
ATOM 568 O O . GLU A 1 77 ? -0.183 -28.297 -6.324 1 91.31 77 GLU A O 1
ATOM 573 N N . ILE A 1 78 ? -0.014 -29.156 -4.207 1 89.06 78 ILE A N 1
ATOM 574 C CA . ILE A 1 78 ? -1.303 -29.828 -4.254 1 89.06 78 ILE A CA 1
ATOM 575 C C . ILE A 1 78 ? -2.43 -28.812 -4.07 1 89.06 78 ILE A C 1
ATOM 577 O O . ILE A 1 78 ? -3.418 -28.844 -4.809 1 89.06 78 ILE A O 1
ATOM 581 N N . THR A 1 79 ? -2.232 -27.953 -3.111 1 90.69 79 THR A N 1
ATOM 582 C CA . THR A 1 79 ? -3.221 -26.906 -2.865 1 90.69 79 THR A CA 1
ATOM 583 C C . THR A 1 79 ? -2.898 -25.656 -3.67 1 90.69 79 THR A C 1
ATOM 585 O O . THR A 1 79 ? -1.792 -25.516 -4.195 1 90.69 79 THR A O 1
ATOM 588 N N . PRO A 1 80 ? -3.887 -24.797 -3.85 1 93.06 80 PRO A N 1
ATOM 589 C CA . PRO A 1 80 ? -3.564 -23.516 -4.484 1 93.06 80 PRO A CA 1
ATOM 590 C C . PRO A 1 80 ? -2.469 -22.75 -3.746 1 93.06 80 PRO A C 1
ATOM 592 O O . PRO A 1 80 ? -2.424 -22.766 -2.514 1 93.06 80 PRO A O 1
ATOM 595 N N . ILE A 1 81 ? -1.654 -22.156 -4.559 1 95.5 81 ILE A N 1
ATOM 596 C CA . ILE A 1 81 ? -0.622 -21.328 -3.951 1 95.5 81 ILE A CA 1
ATOM 597 C C . ILE A 1 81 ? -1.245 -20.031 -3.426 1 95.5 81 ILE A C 1
ATOM 599 O O . ILE A 1 81 ? -2.369 -19.688 -3.795 1 95.5 81 ILE A O 1
ATOM 603 N N . ASP A 1 82 ? -0.59 -19.297 -2.523 1 96.5 82 ASP A N 1
ATOM 604 C CA . ASP A 1 82 ? -0.967 -18.016 -1.941 1 96.5 82 ASP A CA 1
ATOM 605 C C . ASP A 1 82 ? 0.091 -16.953 -2.225 1 96.5 82 ASP A C 1
ATOM 607 O O . ASP A 1 82 ? 0.881 -16.609 -1.345 1 96.5 82 ASP A O 1
ATOM 611 N N . PRO A 1 83 ? 0.064 -16.406 -3.43 1 98.38 83 PRO A N 1
ATOM 612 C CA . PRO A 1 83 ? 1.137 -15.484 -3.809 1 98.38 83 PRO A CA 1
ATOM 613 C C . PRO A 1 83 ? 1.096 -14.18 -3.023 1 98.38 83 PRO A C 1
ATOM 615 O O . PRO A 1 83 ? 0.014 -13.664 -2.727 1 98.38 83 PRO A O 1
ATOM 618 N N . LYS A 1 84 ? 2.258 -13.68 -2.756 1 98.44 84 LYS A N 1
ATOM 619 C CA . LYS A 1 84 ? 2.4 -12.367 -2.137 1 98.44 84 LYS A CA 1
ATOM 620 C C . LYS A 1 84 ? 3.643 -11.641 -2.654 1 98.44 84 LYS A C 1
ATOM 622 O O . LYS A 1 84 ? 4.637 -12.281 -3 1 98.44 84 LYS A O 1
ATOM 627 N N . LEU A 1 85 ? 3.523 -10.406 -2.703 1 98.81 85 LEU A N 1
ATOM 628 C CA . LEU A 1 85 ? 4.594 -9.508 -3.119 1 98.81 85 LEU A CA 1
ATOM 629 C C . LEU A 1 85 ? 5.234 -8.828 -1.913 1 98.81 85 LEU A C 1
ATOM 631 O O . LEU A 1 85 ? 4.539 -8.234 -1.09 1 98.81 85 LEU A O 1
ATOM 635 N N . ASN A 1 86 ? 6.52 -8.945 -1.832 1 98.62 86 ASN A N 1
ATOM 636 C CA . ASN A 1 86 ? 7.289 -8.211 -0.835 1 98.62 86 ASN A CA 1
ATOM 637 C C . ASN A 1 86 ? 8.18 -7.152 -1.484 1 98.62 86 ASN A C 1
ATOM 639 O O . ASN A 1 86 ? 8.875 -7.434 -2.461 1 98.62 86 ASN A O 1
ATOM 643 N N . ILE A 1 87 ? 8.109 -6.031 -0.94 1 98.81 87 ILE A N 1
ATOM 644 C CA . ILE A 1 87 ? 8.938 -4.902 -1.349 1 98.81 87 ILE A CA 1
ATOM 645 C C . ILE A 1 87 ? 9.859 -4.492 -0.2 1 98.81 87 ILE A C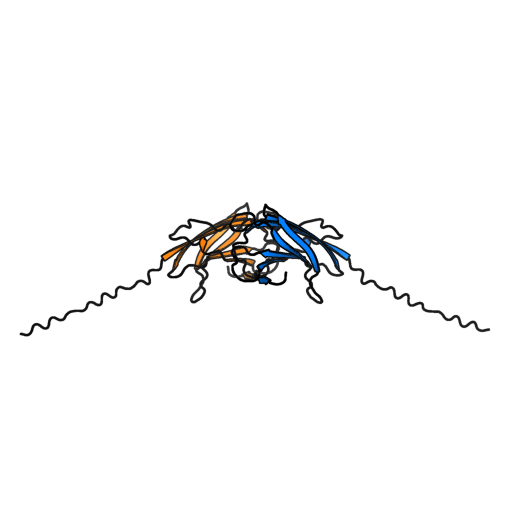 1
ATOM 647 O O . ILE A 1 87 ? 9.383 -4.145 0.886 1 98.81 87 ILE A O 1
ATOM 651 N N . TYR A 1 88 ? 11.141 -4.555 -0.414 1 98.56 88 TYR A N 1
ATOM 652 C CA . TYR A 1 88 ? 12.141 -4.184 0.583 1 98.56 88 TYR A CA 1
ATOM 653 C C . TYR A 1 88 ? 12.812 -2.867 0.22 1 98.56 88 TYR A C 1
ATOM 655 O O . TYR A 1 88 ? 13.469 -2.764 -0.822 1 98.56 88 TYR A O 1
ATOM 663 N N . HIS A 1 89 ? 12.742 -1.912 1.102 1 98.38 89 HIS A N 1
ATOM 664 C CA . HIS A 1 89 ? 13.227 -0.609 0.657 1 98.38 89 HIS A CA 1
ATOM 665 C C . HIS A 1 89 ? 13.734 0.22 1.832 1 98.38 89 HIS A C 1
ATOM 667 O O . HIS A 1 89 ? 13.422 -0.077 2.988 1 98.38 89 HIS A O 1
ATOM 673 N N . ASP A 1 90 ? 14.484 1.24 1.488 1 97.12 90 ASP A N 1
ATOM 674 C CA . ASP A 1 90 ? 15.062 2.154 2.471 1 97.12 90 ASP A CA 1
ATOM 675 C C . ASP A 1 90 ? 14.555 3.578 2.258 1 97.12 90 ASP A C 1
ATOM 677 O O . ASP A 1 90 ? 15.203 4.543 2.674 1 97.12 90 ASP A O 1
ATOM 681 N N . CYS A 1 91 ? 13.477 3.709 1.541 1 97.88 91 CYS A N 1
ATOM 682 C CA . CYS A 1 91 ? 12.969 5.051 1.274 1 97.88 91 CYS A CA 1
ATOM 683 C C . CYS A 1 91 ? 12.625 5.773 2.572 1 97.88 91 CYS A C 1
ATOM 685 O O . CYS A 1 91 ? 11.773 5.316 3.338 1 97.88 91 CYS A O 1
ATOM 687 N N . GLU A 1 92 ? 13.25 6.898 2.789 1 94.56 92 GLU A N 1
ATOM 688 C CA . GLU A 1 92 ? 13.07 7.715 3.984 1 94.56 92 GLU A CA 1
ATOM 689 C C . GLU A 1 92 ? 13.195 6.875 5.254 1 94.56 92 GLU A C 1
ATOM 691 O O . GLU A 1 92 ? 12.383 6.996 6.168 1 94.56 92 GLU A O 1
ATOM 696 N N . ASP A 1 93 ? 14.109 5.969 5.199 1 91.5 93 ASP A N 1
ATOM 697 C CA . ASP A 1 93 ? 14.391 5.051 6.297 1 91.5 93 ASP A CA 1
ATOM 698 C C . ASP A 1 93 ? 15.836 5.188 6.773 1 91.5 93 ASP A C 1
ATOM 700 O O . ASP A 1 93 ? 16.766 4.945 6.008 1 91.5 93 ASP A O 1
ATOM 704 N N . TYR A 1 94 ? 16.047 5.469 8.055 1 89.81 94 TYR A N 1
ATOM 705 C CA . TYR A 1 94 ? 17.375 5.797 8.539 1 89.81 94 TYR A CA 1
ATOM 706 C C . TYR A 1 94 ? 17.812 4.84 9.648 1 89.81 94 TYR A C 1
ATOM 708 O O . TYR A 1 94 ? 18.797 5.086 10.344 1 89.81 94 TYR A O 1
ATOM 716 N N . ILE A 1 95 ? 17.109 3.811 9.797 1 91.94 95 ILE A N 1
ATOM 717 C CA . ILE A 1 95 ? 17.453 2.854 10.844 1 91.94 95 ILE A CA 1
ATOM 718 C C . ILE A 1 95 ? 17.797 1.504 10.211 1 91.94 95 ILE A C 1
ATOM 720 O O . ILE A 1 95 ? 17.484 1.264 9.039 1 91.94 95 ILE A O 1
ATOM 724 N N . PRO A 1 96 ? 18.453 0.588 10.961 1 92.69 96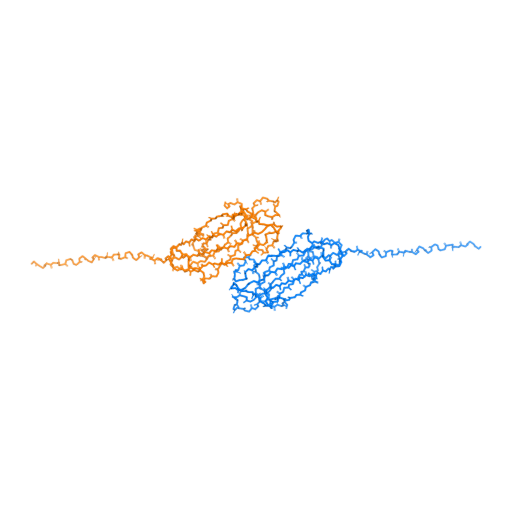 PRO A N 1
ATOM 725 C CA . PRO A 1 96 ? 18.922 -0.675 10.391 1 92.69 96 PRO A CA 1
ATOM 726 C C . PRO A 1 96 ? 17.781 -1.518 9.812 1 92.69 96 PRO A C 1
ATOM 728 O O . PRO A 1 96 ? 16.625 -1.366 10.219 1 92.69 96 PRO A O 1
ATOM 731 N N . CYS A 1 97 ? 18.219 -2.34 8.914 1 96.62 97 CYS A N 1
ATOM 732 C CA . CYS A 1 97 ? 17.297 -3.207 8.195 1 96.62 97 CYS A CA 1
ATOM 733 C C . CYS A 1 97 ? 16.438 -2.406 7.23 1 96.62 97 CYS A C 1
ATOM 735 O O . CYS A 1 97 ? 16.672 -1.212 7.027 1 96.62 97 CYS A O 1
ATOM 737 N N . GLN A 1 98 ? 15.648 -3.096 6.496 1 97.38 98 GLN A N 1
ATOM 738 C CA . GLN A 1 98 ? 14.844 -2.42 5.484 1 97.38 98 GLN A CA 1
ATOM 739 C C . GLN A 1 98 ? 13.359 -2.5 5.828 1 97.38 98 GLN A C 1
ATOM 741 O O . GLN A 1 98 ? 12.898 -3.49 6.398 1 97.38 98 GLN A O 1
ATOM 746 N N . A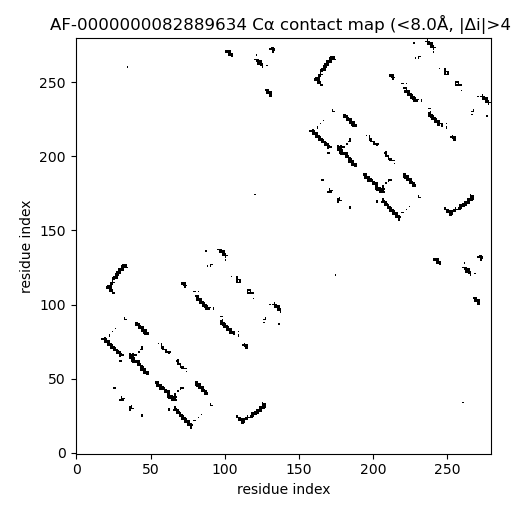RG A 1 99 ? 12.664 -1.423 5.477 1 98 99 ARG A N 1
ATOM 747 C CA . ARG A 1 99 ? 11.211 -1.475 5.488 1 98 99 ARG A CA 1
ATOM 748 C C . ARG A 1 99 ? 10.688 -2.516 4.5 1 98 99 ARG A C 1
ATOM 750 O O . ARG A 1 99 ? 11.234 -2.668 3.404 1 98 99 ARG A O 1
ATOM 757 N N . LYS A 1 100 ? 9.672 -3.215 4.902 1 98.44 100 LYS A N 1
ATOM 758 C CA . LYS A 1 100 ? 9.094 -4.262 4.062 1 98.44 100 LYS A CA 1
ATOM 759 C C . LYS A 1 100 ? 7.582 -4.09 3.928 1 98.44 100 LYS A C 1
ATOM 761 O O . LYS A 1 100 ? 6.855 -4.188 4.918 1 98.44 100 LYS A O 1
ATOM 766 N N . VAL A 1 101 ? 7.164 -3.805 2.73 1 98.62 101 VAL A N 1
ATOM 767 C CA . VAL A 1 101 ? 5.746 -3.801 2.393 1 98.62 101 VAL A CA 1
ATOM 768 C C . VAL A 1 101 ? 5.352 -5.152 1.799 1 98.62 101 VAL A C 1
ATOM 770 O O . VAL A 1 101 ? 6.039 -5.676 0.918 1 98.62 101 VAL A O 1
ATOM 773 N N . THR A 1 102 ? 4.27 -5.738 2.303 1 98.62 102 THR A N 1
ATOM 774 C CA . THR A 1 102 ? 3.773 -7.012 1.784 1 98.62 102 THR A CA 1
ATOM 775 C C . THR A 1 102 ? 2.352 -6.859 1.249 1 98.62 102 THR A C 1
ATOM 777 O O . THR A 1 102 ? 1.488 -6.289 1.919 1 98.62 102 THR A O 1
ATOM 780 N N . ILE A 1 103 ? 2.15 -7.328 0.058 1 98.69 103 ILE A N 1
ATOM 781 C CA . ILE A 1 103 ? 0.839 -7.32 -0.58 1 98.69 103 ILE A CA 1
ATOM 782 C C . ILE A 1 103 ? 0.436 -8.742 -0.953 1 98.69 103 ILE A C 1
ATOM 784 O O . ILE A 1 103 ? 1.132 -9.414 -1.723 1 98.69 103 ILE A O 1
ATOM 788 N N . LYS A 1 104 ? -0.658 -9.227 -0.441 1 98.19 104 LYS A N 1
ATOM 789 C CA . LYS A 1 104 ? -1.205 -10.516 -0.862 1 98.19 104 LYS A CA 1
ATOM 790 C C . LYS A 1 104 ? -1.936 -10.391 -2.197 1 98.19 104 LYS A C 1
ATOM 792 O O . LYS A 1 104 ? -2.762 -9.492 -2.377 1 98.19 104 LYS A O 1
ATOM 797 N N . ILE A 1 105 ? -1.64 -11.242 -3.023 1 98.31 105 ILE A N 1
ATOM 798 C CA . ILE A 1 105 ? -2.158 -11.203 -4.387 1 98.31 105 ILE A CA 1
ATOM 799 C C . ILE A 1 105 ? -3.383 -12.109 -4.5 1 98.31 105 ILE A C 1
ATOM 801 O O . ILE A 1 105 ? -3.354 -13.258 -4.066 1 98.31 105 ILE A O 1
ATOM 805 N N . PRO A 1 106 ? -4.457 -11.656 -5.109 1 97.25 106 PRO A N 1
ATOM 806 C CA . PRO A 1 106 ? -5.676 -12.461 -5.242 1 97.25 106 PRO A CA 1
ATOM 807 C C . PRO A 1 106 ? -5.449 -13.75 -6.02 1 97.25 106 PRO A C 1
ATOM 809 O O . PRO A 1 106 ? -4.648 -13.781 -6.961 1 97.25 106 PRO A O 1
ATOM 812 N N . ASN A 1 107 ? -6.246 -14.727 -5.785 1 96.44 107 ASN A N 1
ATOM 813 C CA . ASN A 1 107 ? -6.109 -16.062 -6.363 1 96.44 107 ASN A CA 1
ATOM 814 C C . ASN A 1 107 ? -6.336 -16.047 -7.875 1 96.44 107 ASN A C 1
ATOM 816 O O . ASN A 1 107 ? -5.852 -16.922 -8.586 1 96.44 107 ASN A O 1
ATOM 820 N N . LYS A 1 108 ? -7.051 -15.133 -8.312 1 97.12 108 LYS A N 1
ATOM 821 C CA . LYS A 1 108 ? -7.359 -15.102 -9.742 1 97.12 108 LYS A CA 1
ATOM 822 C C . LYS A 1 108 ? -6.094 -14.898 -10.57 1 97.12 108 LYS A C 1
ATOM 824 O O . LYS A 1 108 ? -6.113 -15.062 -11.789 1 97.12 108 LYS A O 1
ATOM 829 N N . TYR A 1 109 ? -5.051 -14.586 -9.914 1 98.25 109 TYR A N 1
ATOM 830 C CA . TYR A 1 109 ? -3.783 -14.406 -10.617 1 98.25 109 TYR A CA 1
ATOM 831 C C . TYR A 1 109 ? -2.926 -15.664 -10.523 1 98.25 109 TYR A C 1
ATOM 833 O O . TYR A 1 109 ? -1.752 -15.648 -10.906 1 98.25 109 TYR A O 1
ATOM 841 N N . ILE A 1 110 ? -3.426 -16.703 -9.992 1 98.19 110 ILE A N 1
ATOM 842 C CA . ILE A 1 110 ? -2.828 -18.031 -10.062 1 98.19 110 ILE A CA 1
ATOM 843 C C . ILE A 1 110 ? -3.252 -18.719 -11.352 1 98.19 110 ILE A C 1
ATOM 845 O O . ILE A 1 110 ? -4.445 -18.859 -11.625 1 98.19 110 ILE A O 1
ATOM 849 N N . THR A 1 111 ? -2.295 -19.078 -12.188 1 98.31 111 THR A N 1
ATOM 850 C CA . THR A 1 111 ? -2.598 -19.75 -13.445 1 98.31 111 THR A CA 1
ATOM 851 C C . THR A 1 111 ? -1.853 -21.078 -13.539 1 98.31 111 THR A C 1
ATOM 853 O O . THR A 1 111 ? -0.797 -21.25 -12.93 1 98.31 111 THR A O 1
ATOM 856 N N . PRO A 1 112 ? -2.389 -22 -14.234 1 97.06 112 PRO A N 1
ATOM 857 C CA . PRO A 1 112 ? -1.686 -23.266 -14.406 1 97.06 112 PRO A CA 1
ATOM 858 C C . PRO A 1 112 ? -0.43 -23.141 -15.266 1 97.06 112 PRO A C 1
ATOM 860 O O . PRO A 1 112 ? -0.38 -22.297 -16.172 1 97.06 112 PRO A O 1
ATOM 863 N N . GLY A 1 113 ? 0.525 -23.938 -14.945 1 96.81 113 GLY A N 1
ATOM 864 C CA . GLY A 1 113 ? 1.724 -24.016 -15.766 1 96.81 113 GLY A CA 1
ATOM 865 C C . GLY A 1 113 ? 2.893 -23.25 -15.18 1 96.81 113 GLY A C 1
ATOM 866 O O . GLY A 1 113 ? 2.875 -22.875 -14.008 1 96.81 113 GLY A O 1
ATOM 867 N N . MET A 1 114 ? 3.881 -23.031 -16.016 1 96.62 114 MET A N 1
ATOM 868 C CA . MET A 1 114 ? 5.152 -22.484 -15.57 1 96.62 114 MET A CA 1
ATOM 869 C C . MET A 1 114 ? 5.168 -20.953 -15.727 1 96.62 114 MET A C 1
ATOM 871 O O . MET A 1 114 ? 5.977 -20.281 -15.102 1 96.62 114 MET A O 1
ATOM 875 N N . HIS A 1 115 ? 4.293 -20.5 -16.641 1 97.69 115 HIS A N 1
ATOM 876 C CA . HIS A 1 115 ? 4.273 -19.078 -16.922 1 97.69 115 HIS A CA 1
ATOM 877 C C . HIS A 1 115 ? 2.916 -18.469 -16.594 1 97.69 115 HIS A C 1
ATOM 879 O O . HIS A 1 115 ? 1.879 -18.984 -17.016 1 97.69 115 HIS A O 1
ATOM 885 N N . PRO A 1 116 ? 2.959 -17.422 -15.836 1 98.56 116 PRO A N 1
ATOM 886 C CA . PRO A 1 116 ? 1.673 -16.781 -15.562 1 98.56 116 PRO A CA 1
ATOM 887 C C . PRO A 1 116 ? 0.992 -16.266 -16.828 1 98.56 116 PRO A C 1
ATOM 889 O O . PRO A 1 116 ? 1.663 -15.773 -17.734 1 98.56 116 PRO A O 1
ATOM 892 N N . GLN A 1 117 ? -0.255 -16.391 -16.859 1 98 117 GLN A N 1
ATOM 893 C CA . GLN A 1 117 ? -1.053 -15.898 -17.984 1 98 117 GLN A CA 1
ATOM 894 C C . GLN A 1 117 ? -1.621 -14.516 -17.672 1 98 117 GLN A C 1
ATOM 896 O O . GLN A 1 117 ? -2.105 -13.828 -18.578 1 98 117 GLN A O 1
ATOM 901 N N . ARG A 1 118 ? -1.661 -14.148 -16.406 1 97.44 118 ARG A N 1
ATOM 902 C CA . ARG A 1 118 ? -2.072 -12.828 -15.945 1 97.44 118 ARG A CA 1
ATOM 903 C C . ARG A 1 118 ? -1.156 -12.328 -14.828 1 97.44 118 ARG A C 1
ATOM 905 O O . ARG A 1 118 ? -0.629 -13.117 -14.047 1 97.44 118 ARG A O 1
ATOM 912 N N . TYR A 1 119 ? -1.028 -11.062 -14.883 1 98.62 119 TYR A N 1
ATOM 913 C CA . TYR A 1 119 ? -0.178 -10.43 -13.875 1 98.62 119 TYR A CA 1
ATOM 914 C C . TYR A 1 119 ? -0.994 -9.531 -12.961 1 98.62 119 TYR A C 1
ATOM 916 O O . TYR A 1 119 ? -1.895 -8.82 -13.414 1 98.62 119 TYR A O 1
ATOM 924 N N . TYR A 1 120 ? -0.751 -9.625 -11.656 1 98.75 120 TYR A N 1
ATOM 925 C CA . TYR A 1 120 ? -1.235 -8.602 -10.742 1 98.75 120 TYR A CA 1
ATOM 926 C C . TYR A 1 120 ? -0.524 -7.277 -10.977 1 98.75 120 TYR A C 1
ATOM 928 O O . TYR A 1 120 ? 0.706 -7.203 -10.906 1 98.75 120 TYR A O 1
ATOM 936 N N . GLU A 1 121 ? -1.308 -6.238 -11.258 1 98.81 121 GLU A N 1
ATOM 937 C CA . GLU A 1 121 ? -0.781 -4.887 -11.422 1 98.81 121 GLU A CA 1
ATOM 938 C C . GLU A 1 121 ? -0.855 -4.109 -10.109 1 98.81 121 GLU A C 1
ATOM 940 O O . GLU A 1 121 ? -1.938 -3.693 -9.688 1 98.81 121 GLU A O 1
ATOM 945 N N . ALA A 1 122 ? 0.296 -3.9 -9.562 1 98.56 122 ALA A N 1
ATOM 946 C CA . ALA A 1 122 ? 0.336 -3.283 -8.234 1 98.56 122 ALA A CA 1
ATOM 947 C C . ALA A 1 122 ? 0.105 -1.777 -8.328 1 98.56 122 ALA A C 1
ATOM 949 O O . ALA A 1 122 ? -0.185 -1.128 -7.32 1 98.56 122 ALA A O 1
ATOM 950 N N . GLY A 1 123 ? 0.217 -1.227 -9.539 1 98.44 123 GLY A N 1
ATOM 951 C CA . GLY A 1 123 ? 0.121 0.216 -9.695 1 98.44 123 GLY A CA 1
ATOM 952 C C . GLY A 1 123 ? 1.446 0.927 -9.492 1 98.44 123 GLY A C 1
ATOM 953 O O . GLY A 1 123 ? 2.5 0.399 -9.859 1 98.44 123 GLY A O 1
ATOM 954 N N . THR A 1 124 ? 1.389 2.178 -9.148 1 98.88 124 THR A N 1
ATOM 955 C CA . THR A 1 124 ? 2.533 3.006 -8.789 1 98.88 124 THR A CA 1
ATOM 956 C C . THR A 1 124 ? 2.508 3.35 -7.301 1 98.88 124 THR A C 1
ATOM 958 O O . THR A 1 124 ? 1.703 4.172 -6.859 1 98.88 124 THR A O 1
ATOM 961 N N . ILE A 1 125 ? 3.373 2.768 -6.562 1 98.75 125 ILE A N 1
ATOM 962 C CA . ILE A 1 125 ? 3.346 2.875 -5.109 1 98.75 125 ILE A CA 1
ATOM 963 C C . ILE A 1 125 ? 4.426 3.85 -4.645 1 98.75 125 ILE A C 1
ATOM 965 O O . ILE A 1 125 ? 5.609 3.666 -4.941 1 98.75 125 ILE A O 1
ATOM 969 N N . GLU A 1 126 ? 4.012 4.867 -3.965 1 98.81 126 GLU A N 1
ATOM 970 C CA . GLU A 1 126 ? 4.934 5.785 -3.301 1 98.81 126 GLU A CA 1
ATOM 971 C C . GLU A 1 126 ? 5.391 5.23 -1.954 1 98.81 126 GLU A C 1
ATOM 973 O O . GLU A 1 126 ? 4.586 5.098 -1.027 1 98.81 126 GLU A O 1
ATOM 978 N N . LEU A 1 127 ? 6.695 5.02 -1.824 1 98.75 127 LEU A N 1
ATOM 979 C CA . LEU A 1 127 ? 7.23 4.273 -0.689 1 98.75 127 LEU A CA 1
ATOM 980 C C . LEU A 1 127 ? 7.559 5.211 0.469 1 98.75 127 LEU A C 1
ATOM 982 O O . LEU A 1 127 ? 7.867 4.758 1.573 1 98.75 127 LEU A O 1
ATOM 986 N N . GLU A 1 128 ? 7.527 6.488 0.226 1 98.19 128 GLU A N 1
ATOM 987 C CA . GLU A 1 128 ? 7.902 7.418 1.288 1 98.19 128 GLU A CA 1
ATOM 988 C C . GLU A 1 128 ? 6.941 7.324 2.469 1 98.19 128 GLU A C 1
ATOM 990 O O . GLU A 1 128 ? 7.352 7.465 3.623 1 98.19 128 GLU A O 1
ATOM 995 N N . GLY A 1 129 ? 5.633 7.145 2.111 1 97.94 129 GLY A N 1
ATOM 996 C CA . GLY A 1 129 ? 4.676 6.906 3.18 1 97.94 129 GLY A CA 1
ATOM 997 C C . GLY A 1 129 ? 4.852 5.555 3.848 1 97.94 129 GLY A C 1
ATOM 998 O O . GLY A 1 129 ? 5.438 4.641 3.266 1 97.94 129 GLY A O 1
ATOM 999 N N . GLU A 1 130 ? 4.355 5.547 5.051 1 97.38 130 GLU A N 1
ATOM 1000 C CA . GLU A 1 130 ? 4.438 4.273 5.762 1 97.38 130 GLU A CA 1
ATOM 1001 C C . GLU A 1 130 ? 3.082 3.572 5.793 1 97.38 130 GLU A C 1
ATOM 1003 O O . GLU A 1 130 ? 2.137 4.062 6.414 1 97.38 130 GLU A O 1
ATOM 1008 N N . PHE A 1 131 ? 3.029 2.469 5.098 1 97.69 131 PHE A N 1
ATOM 1009 C CA . PHE A 1 131 ? 1.833 1.641 5.207 1 97.69 131 PHE A CA 1
ATOM 1010 C C . PHE A 1 131 ? 1.748 0.988 6.582 1 97.69 131 PHE A C 1
ATOM 1012 O O . PHE A 1 131 ? 2.668 0.279 6.996 1 97.69 131 PHE A O 1
ATOM 1019 N N . VAL A 1 132 ? 0.692 1.222 7.25 1 96.81 132 VAL A N 1
ATOM 1020 C CA . VAL A 1 132 ? 0.521 0.557 8.539 1 96.81 132 VAL A CA 1
ATOM 1021 C C . VAL A 1 132 ? 0.514 -0.957 8.336 1 96.81 132 VAL A C 1
ATOM 1023 O O . VAL A 1 132 ? -0.218 -1.476 7.492 1 96.81 132 VAL A O 1
ATOM 1026 N N . GLY A 1 133 ? 1.344 -1.669 9.117 1 96.44 133 GLY A N 1
ATOM 1027 C CA . GLY A 1 133 ? 1.508 -3.105 8.969 1 96.44 133 GLY A CA 1
ATOM 1028 C C . GLY A 1 133 ? 2.82 -3.49 8.305 1 96.44 133 GLY A C 1
ATOM 1029 O O . GLY A 1 133 ? 3.201 -4.664 8.312 1 96.44 133 GLY A O 1
ATOM 1030 N N . GLU A 1 134 ? 3.48 -2.475 7.762 1 96.56 134 GLU A N 1
ATOM 1031 C CA . GLU A 1 134 ? 4.832 -2.744 7.277 1 96.56 134 GLU A CA 1
ATOM 1032 C C . GLU A 1 134 ? 5.707 -3.326 8.383 1 96.56 134 GLU A C 1
ATOM 1034 O O . GLU A 1 134 ? 5.57 -2.957 9.555 1 96.56 134 GLU A O 1
ATOM 1039 N N . SER A 1 135 ? 6.625 -4.164 7.926 1 96.38 135 SER A N 1
ATOM 1040 C CA . SER A 1 135 ? 7.621 -4.719 8.836 1 96.38 135 SER A CA 1
ATOM 1041 C C . SER A 1 135 ? 9.031 -4.336 8.414 1 96.38 135 SER A C 1
ATOM 1043 O O . SER A 1 135 ? 9.219 -3.574 7.465 1 96.38 135 SER A O 1
ATOM 1045 N N . ARG A 1 136 ? 9.961 -4.723 9.273 1 96.25 136 ARG A N 1
ATOM 1046 C CA . ARG A 1 136 ? 11.367 -4.555 8.938 1 96.25 136 ARG A CA 1
ATOM 1047 C C . ARG A 1 136 ? 12.039 -5.902 8.711 1 96.25 136 ARG A C 1
ATOM 1049 O O . ARG A 1 136 ? 11.742 -6.875 9.406 1 96.25 136 ARG A O 1
ATOM 1056 N N . ASP A 1 137 ? 12.875 -5.887 7.758 1 95.56 137 ASP A N 1
ATOM 1057 C CA . ASP A 1 137 ? 13.562 -7.125 7.406 1 95.56 137 ASP A CA 1
ATOM 1058 C C . ASP A 1 137 ? 15.07 -6.902 7.309 1 95.56 137 ASP A C 1
ATOM 1060 O O . ASP A 1 137 ? 15.531 -6.055 6.543 1 95.56 137 ASP A O 1
ATOM 1064 N N . CYS A 1 138 ? 15.82 -7.75 8.078 1 94.69 138 CYS A N 1
ATOM 1065 C CA . CYS A 1 138 ? 17.266 -7.598 8.109 1 94.69 138 CYS A CA 1
ATOM 1066 C C . CYS A 1 138 ? 17.953 -8.703 7.316 1 94.69 138 CYS A C 1
ATOM 1068 O O . CYS A 1 138 ? 19.172 -8.695 7.16 1 94.69 138 CYS A O 1
ATOM 1070 N N . LEU A 1 139 ? 17.297 -9.75 6.879 1 86.69 139 LEU A N 1
ATOM 1071 C CA . LEU A 1 139 ? 17.891 -10.969 6.34 1 86.69 139 LEU A CA 1
ATOM 1072 C C . LEU A 1 139 ? 17.531 -11.148 4.871 1 86.69 139 LEU A C 1
ATOM 1074 O O . LEU A 1 139 ? 18.094 -12 4.188 1 86.69 139 LEU A O 1
ATOM 1078 N N . HIS A 1 140 ? 16.875 -10.352 4.285 1 79.38 140 HIS A N 1
ATOM 1079 C CA . HIS A 1 140 ? 16.297 -10.641 2.984 1 79.38 140 HIS A CA 1
ATOM 1080 C C . HIS A 1 140 ? 17.359 -10.992 1.961 1 79.38 140 HIS A C 1
ATOM 1082 O O . HIS A 1 140 ? 18.531 -10.648 2.139 1 79.38 140 HIS A O 1
ATOM 1088 N N . MET B 1 1 ? -1.919 59.594 58.781 1 42.12 1 MET B N 1
ATOM 1089 C CA . MET B 1 1 ? -2.682 59.062 57.656 1 42.12 1 MET B CA 1
ATOM 1090 C C . MET B 1 1 ? -1.766 58.406 56.656 1 42.12 1 MET B C 1
ATOM 1092 O O . MET B 1 1 ? -1.051 59.062 55.906 1 42.12 1 MET B O 1
ATOM 1096 N N . LYS B 1 2 ? -0.96 57.281 57.094 1 54.81 2 LYS B N 1
ATOM 1097 C CA . LYS B 1 2 ? -0.162 56.344 56.281 1 54.81 2 LYS B CA 1
ATOM 1098 C C . LYS B 1 2 ? -0.992 55.75 55.156 1 54.81 2 LYS B C 1
ATOM 1100 O O . LYS B 1 2 ? -2.016 55.125 55.375 1 54.81 2 LYS B O 1
ATOM 1105 N N . SER B 1 3 ? -1.112 56.469 54 1 50.84 3 SER B N 1
ATOM 1106 C CA . SER B 1 3 ? -1.73 55.969 52.75 1 50.84 3 SER B CA 1
ATOM 1107 C C . SER B 1 3 ? -1.198 54.594 52.375 1 50.84 3 SER B C 1
ATOM 1109 O O . SER B 1 3 ? 0.003 54.438 52.156 1 50.84 3 SER B O 1
ATOM 1111 N N . LEU B 1 4 ? -1.789 53.5 52.906 1 53.41 4 LEU B N 1
ATOM 1112 C CA . LEU B 1 4 ? -1.561 52.125 52.438 1 53.41 4 LEU B CA 1
ATOM 1113 C C . LEU B 1 4 ? -1.816 52 50.938 1 53.41 4 LEU B C 1
ATOM 1115 O O . LEU B 1 4 ? -2.941 52.219 50.5 1 53.41 4 LEU B O 1
ATOM 1119 N N . ILE B 1 5 ? -0.855 52.344 50.062 1 53 5 ILE B N 1
ATOM 1120 C CA . ILE B 1 5 ? -0.923 52.062 48.625 1 53 5 ILE B CA 1
ATOM 1121 C C . ILE B 1 5 ? -1.169 50.594 48.406 1 53 5 ILE B C 1
ATOM 1123 O O . ILE B 1 5 ? -0.336 49.75 48.781 1 53 5 ILE B O 1
ATOM 1127 N N . ALA B 1 6 ? -2.406 50.094 48.469 1 52.41 6 ALA B N 1
ATOM 1128 C CA . ALA B 1 6 ? -2.77 48.75 48 1 52.41 6 ALA B CA 1
ATOM 1129 C C . ALA B 1 6 ? -2.314 48.562 46.531 1 52.41 6 ALA B C 1
ATOM 1131 O O . ALA B 1 6 ? -2.828 49.188 45.625 1 52.41 6 ALA B O 1
ATOM 1132 N N . VAL B 1 7 ? -1.029 48.219 46.344 1 52.19 7 VAL B N 1
ATOM 1133 C CA . VAL B 1 7 ? -0.614 47.75 45.031 1 52.19 7 VAL B CA 1
ATOM 1134 C C . VAL B 1 7 ? -1.494 46.562 44.594 1 52.19 7 VAL B C 1
ATOM 1136 O O . VAL B 1 7 ? -1.479 45.5 45.25 1 52.19 7 VAL B O 1
ATOM 1139 N N . VAL B 1 8 ? -2.732 46.781 44.062 1 51.12 8 VAL B N 1
ATOM 1140 C CA . VAL B 1 8 ? -3.494 45.75 43.375 1 51.12 8 VAL B CA 1
ATOM 1141 C C . VAL B 1 8 ? -2.619 45.062 42.344 1 51.12 8 VAL B C 1
ATOM 1143 O O . VAL B 1 8 ? -2.244 45.688 41.344 1 51.12 8 VAL B O 1
ATOM 1146 N N . PHE B 1 9 ? -1.75 44.094 42.719 1 50.53 9 PHE B N 1
ATOM 1147 C CA . PHE B 1 9 ? -1.157 43.188 41.75 1 50.53 9 PHE B CA 1
ATOM 1148 C C . PHE B 1 9 ? -2.229 42.594 40.844 1 50.53 9 PHE B C 1
ATOM 1150 O O . PHE B 1 9 ? -2.998 41.719 41.281 1 50.53 9 PHE B O 1
ATOM 1157 N N . THR B 1 10 ? -2.855 43.406 39.938 1 49.44 10 THR B N 1
ATOM 1158 C CA . THR B 1 10 ? -3.639 42.75 38.906 1 49.44 10 THR B CA 1
ATOM 1159 C C . THR B 1 10 ? -2.838 41.625 38.25 1 49.44 10 THR B C 1
ATOM 1161 O O . THR B 1 10 ? -1.812 41.875 37.594 1 49.44 10 THR B O 1
ATOM 1164 N N . ALA B 1 11 ? -2.771 40.5 38.844 1 48.91 11 ALA B N 1
ATOM 1165 C CA . ALA B 1 11 ? -2.322 39.281 38.156 1 48.91 11 ALA B CA 1
ATOM 1166 C C . ALA B 1 11 ? -2.92 39.219 36.75 1 48.91 11 ALA B C 1
ATOM 1168 O O . ALA B 1 11 ? -4.117 38.969 36.594 1 48.91 11 ALA B O 1
ATOM 1169 N N . LEU B 1 12 ? -2.457 40.094 35.875 1 48.44 12 LEU B N 1
ATOM 1170 C CA . LEU B 1 12 ? -2.746 39.781 34.469 1 48.44 12 LEU B CA 1
ATOM 1171 C C . LEU B 1 12 ? -2.484 38.312 34.188 1 48.44 12 LEU B C 1
ATOM 1173 O O . LEU B 1 12 ? -1.335 37.844 34.188 1 48.44 12 LEU B O 1
ATOM 1177 N N . ILE B 1 13 ? -3.348 37.406 34.688 1 44.91 13 ILE B N 1
ATOM 1178 C CA . ILE B 1 13 ? -3.32 36.062 34.125 1 44.91 13 ILE B CA 1
ATOM 1179 C C . ILE B 1 13 ? -3.195 36.125 32.625 1 44.91 13 ILE B C 1
ATOM 1181 O O . ILE B 1 13 ? -4.117 36.594 31.922 1 44.91 13 ILE B O 1
ATOM 1185 N N . VAL B 1 14 ? -2.025 36.594 32.125 1 44.69 14 VAL B N 1
ATOM 1186 C CA . VAL B 1 14 ? -1.812 36.281 30.719 1 44.69 14 VAL B CA 1
ATOM 1187 C C . VAL B 1 14 ? -2.305 34.844 30.438 1 44.69 14 VAL B C 1
ATOM 1189 O O . VAL B 1 14 ? -1.761 33.875 30.984 1 44.69 14 VAL B O 1
ATOM 1192 N N . GLY B 1 15 ? -3.6 34.656 30.422 1 41.94 15 GLY B N 1
ATOM 1193 C CA . GLY B 1 15 ? -3.963 33.406 29.781 1 41.94 15 GLY B CA 1
ATOM 1194 C C . GLY B 1 15 ? -2.959 32.938 28.75 1 41.94 15 GLY B C 1
ATOM 1195 O O . GLY B 1 15 ? -2.811 33.562 27.703 1 41.94 15 GLY B O 1
ATOM 1196 N N . CYS B 1 16 ? -1.874 32.531 29.172 1 43.06 16 CYS B N 1
ATOM 1197 C CA . CYS B 1 16 ? -1.056 31.797 28.219 1 43.06 16 CYS B CA 1
ATOM 1198 C C . CYS B 1 16 ? -1.923 30.922 27.312 1 43.06 16 CYS B C 1
ATOM 1200 O O . CYS B 1 16 ? -2.381 29.859 27.734 1 43.06 16 CYS B O 1
ATOM 1202 N N . ALA B 1 17 ? -2.98 31.453 26.719 1 47.38 17 ALA B N 1
ATOM 1203 C CA . ALA B 1 17 ? -3.564 30.609 25.656 1 47.38 17 ALA B CA 1
ATOM 1204 C C . ALA B 1 17 ? -2.527 29.656 25.078 1 47.38 17 ALA B C 1
ATOM 1206 O O . ALA B 1 17 ? -1.446 30.094 24.672 1 47.38 17 ALA B O 1
ATOM 1207 N N . ALA B 1 18 ? -2.281 28.578 25.672 1 52 18 ALA B N 1
ATOM 1208 C CA . ALA B 1 18 ? -1.531 27.469 25.062 1 52 18 ALA B CA 1
ATOM 1209 C C . ALA B 1 18 ? -1.585 27.547 23.531 1 52 18 ALA B C 1
ATOM 1211 O O . ALA B 1 18 ? -2.57 27.141 22.922 1 52 18 ALA B O 1
ATOM 1212 N N . ILE B 1 19 ? -1.186 28.719 22.844 1 65.38 19 ILE B N 1
ATOM 1213 C CA . ILE B 1 19 ? -1.304 29.141 21.453 1 65.38 19 ILE B CA 1
ATOM 1214 C C . ILE B 1 19 ? -0.663 28.109 20.547 1 65.38 19 ILE B C 1
ATOM 1216 O O . ILE B 1 19 ? 0.555 27.906 20.562 1 65.38 19 ILE B O 1
ATOM 1220 N N . GLY B 1 20 ? -1.312 27.031 20.25 1 83.25 20 GLY B N 1
ATOM 1221 C CA . GLY B 1 20 ? -0.812 26.141 19.203 1 83.25 20 GLY B CA 1
ATOM 1222 C C . GLY B 1 20 ? -0.639 26.828 17.875 1 83.25 20 GLY B C 1
ATOM 1223 O O . GLY B 1 20 ? -0.761 28.062 17.781 1 83.25 20 GLY B O 1
ATOM 1224 N N . ARG B 1 21 ? 0.056 26.297 16.969 1 92.56 21 ARG B N 1
ATOM 1225 C CA . ARG B 1 21 ? 0.223 26.766 15.594 1 92.56 21 ARG B CA 1
ATOM 1226 C C . ARG B 1 21 ? -0.656 25.984 14.625 1 92.56 21 ARG B C 1
ATOM 1228 O O . ARG B 1 21 ? -0.846 24.781 14.789 1 92.56 21 ARG B O 1
ATOM 1235 N N . GLU B 1 22 ? -1.142 26.75 13.656 1 96.19 22 GLU B N 1
ATOM 1236 C CA . GLU B 1 22 ? -1.907 26.125 12.586 1 96.19 22 GLU B CA 1
ATOM 1237 C C . GLU B 1 22 ? -1.002 25.312 11.656 1 96.19 22 GLU B C 1
ATOM 1239 O O . GLU B 1 22 ? 0.029 25.812 11.203 1 96.19 22 GLU B O 1
ATOM 1244 N N . GLN B 1 23 ? -1.327 24.078 11.5 1 97.62 23 GLN B N 1
ATOM 1245 C CA . GLN B 1 23 ? -0.573 23.156 10.648 1 97.62 23 GLN B CA 1
ATOM 1246 C C . GLN B 1 23 ? -1.486 22.469 9.641 1 97.62 23 GLN B C 1
ATOM 1248 O O . GLN B 1 23 ? -2.584 22.031 9.984 1 97.62 23 GLN B O 1
ATOM 1253 N N . ALA B 1 24 ? -1.083 22.453 8.375 1 98.62 24 ALA B N 1
ATOM 1254 C CA . ALA B 1 24 ? -1.871 21.859 7.297 1 98.62 24 ALA B CA 1
ATOM 1255 C C . ALA B 1 24 ? -1.137 20.688 6.66 1 98.62 24 ALA B C 1
ATOM 1257 O O . ALA B 1 24 ? 0.092 20.609 6.723 1 98.62 24 ALA B O 1
ATOM 1258 N N . SER B 1 25 ? -1.89 19.781 6.125 1 98.69 25 SER B N 1
ATOM 1259 C CA . SER B 1 25 ? -1.395 18.656 5.34 1 98.69 25 SER B CA 1
ATOM 1260 C C . SER B 1 25 ? -2.342 18.312 4.191 1 98.69 25 SER B C 1
ATOM 1262 O O . SER B 1 25 ? -3.541 18.594 4.27 1 98.69 25 SER B O 1
ATOM 1264 N N . GLY B 1 26 ? -1.814 17.797 3.141 1 98.81 26 GLY B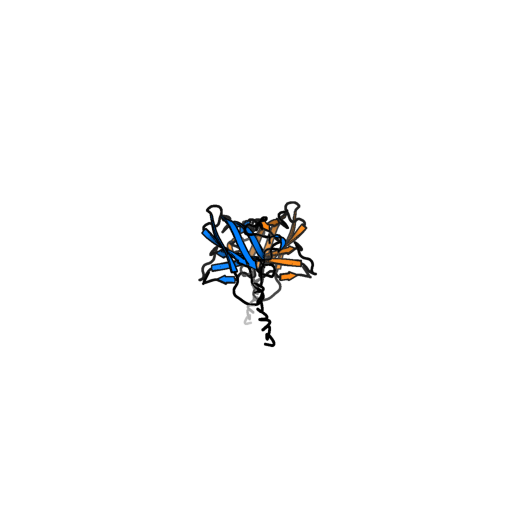 N 1
ATOM 1265 C CA . GLY B 1 26 ? -2.584 17.359 1.983 1 98.81 26 GLY B CA 1
ATOM 1266 C C . GLY B 1 26 ? -2.096 16.062 1.395 1 98.81 26 GLY B C 1
ATOM 1267 O O . GLY B 1 26 ? -0.911 15.727 1.488 1 98.81 26 GLY B O 1
ATOM 1268 N N . ALA B 1 27 ? -2.961 15.352 0.807 1 98.88 27 ALA B N 1
ATOM 1269 C CA . ALA B 1 27 ? -2.652 14.086 0.139 1 98.88 27 ALA B CA 1
ATOM 1270 C C . ALA B 1 27 ? -3.516 13.898 -1.105 1 98.88 27 ALA B C 1
ATOM 1272 O O . ALA B 1 27 ? -4.676 14.32 -1.134 1 98.88 27 ALA B O 1
ATOM 1273 N N . ARG B 1 28 ? -3 13.312 -2.055 1 98.75 28 ARG B N 1
ATOM 1274 C CA . ARG B 1 28 ? -3.766 12.969 -3.246 1 98.75 28 ARG B CA 1
ATOM 1275 C C . ARG B 1 28 ? -3.232 11.688 -3.887 1 98.75 28 ARG B C 1
ATOM 1277 O O . ARG B 1 28 ? -2.15 11.219 -3.535 1 98.75 28 ARG B O 1
ATOM 1284 N N . GLY B 1 29 ? -3.988 11.125 -4.723 1 98.81 29 GLY B N 1
ATOM 1285 C CA . GLY B 1 29 ? -3.65 9.883 -5.395 1 98.81 29 GLY B CA 1
ATOM 1286 C C . GLY B 1 29 ? -4.797 9.312 -6.207 1 98.81 29 GLY B C 1
ATOM 1287 O O . GLY B 1 29 ? -5.805 9.984 -6.426 1 98.81 29 GLY B O 1
ATOM 1288 N N . ARG B 1 30 ? -4.535 8.148 -6.766 1 98.94 30 ARG B N 1
ATOM 1289 C CA . ARG B 1 30 ? -5.535 7.414 -7.531 1 98.94 30 ARG B CA 1
ATOM 1290 C C . ARG B 1 30 ? -5.691 5.992 -7 1 98.94 30 ARG B C 1
ATOM 1292 O O . ARG B 1 30 ? -4.703 5.348 -6.637 1 98.94 30 ARG B O 1
ATOM 1299 N N . LEU B 1 31 ? -6.875 5.613 -7.004 1 98.94 31 LEU B N 1
ATOM 1300 C CA . LEU B 1 31 ? -7.172 4.262 -6.547 1 98.94 31 LEU B CA 1
ATOM 1301 C C . LEU B 1 31 ? -7.734 3.412 -7.68 1 98.94 31 LEU B C 1
ATOM 1303 O O . LEU B 1 31 ? -8.523 3.896 -8.492 1 98.94 31 LEU B O 1
ATOM 1307 N N . LEU B 1 32 ? -7.277 2.229 -7.734 1 98.88 32 LEU B N 1
ATOM 1308 C CA . LEU B 1 32 ? -7.781 1.246 -8.688 1 98.88 32 LEU B CA 1
ATOM 1309 C C . LEU B 1 32 ? -8.406 0.061 -7.957 1 98.88 32 LEU B C 1
ATOM 1311 O O . LEU B 1 32 ? -8.023 -0.26 -6.832 1 98.88 32 LEU B O 1
ATOM 1315 N N . CYS B 1 33 ? -9.336 -0.571 -8.602 1 98.62 33 CYS B N 1
ATOM 1316 C CA . CYS B 1 33 ? -9.891 -1.876 -8.25 1 98.62 33 CYS B CA 1
ATOM 1317 C C . CYS B 1 33 ? -9.992 -2.773 -9.477 1 98.62 33 CYS B C 1
ATOM 1319 O O . CYS B 1 33 ? -10.75 -2.48 -10.406 1 98.62 33 CYS B O 1
ATOM 1321 N N . ASN B 1 34 ? -9.203 -3.836 -9.461 1 97.56 34 ASN B N 1
ATOM 1322 C CA . ASN B 1 34 ? -9.188 -4.766 -10.586 1 97.56 34 ASN B CA 1
ATOM 1323 C C . ASN B 1 34 ? -8.695 -4.086 -11.867 1 97.56 34 ASN B C 1
ATOM 1325 O O . ASN B 1 34 ? -9.281 -4.27 -12.93 1 97.56 34 ASN B O 1
ATOM 1329 N N . GLY B 1 35 ? -7.777 -3.203 -11.68 1 97.31 35 GLY B N 1
ATOM 1330 C CA . GLY B 1 35 ? -7.145 -2.576 -12.828 1 97.31 35 GLY B CA 1
ATOM 1331 C C . GLY B 1 35 ? -7.941 -1.416 -13.391 1 97.31 35 GLY B C 1
ATOM 1332 O O . GLY B 1 35 ? -7.543 -0.805 -14.383 1 97.31 35 GLY B O 1
ATOM 1333 N N . LYS B 1 36 ? -9.023 -1.133 -12.734 1 98.44 36 LYS B N 1
ATOM 1334 C CA . LYS B 1 36 ? -9.867 -0.027 -13.172 1 98.44 36 LYS B CA 1
ATOM 1335 C C . LYS B 1 36 ? -9.961 1.051 -12.094 1 98.44 36 LYS B C 1
ATOM 1337 O O . LYS B 1 36 ? -9.797 0.766 -10.906 1 98.44 36 LYS B O 1
ATOM 1342 N N . PRO B 1 37 ? -10.297 2.293 -12.57 1 98.81 37 PRO B N 1
ATOM 1343 C CA . PRO B 1 37 ? -10.477 3.336 -11.562 1 98.81 37 PRO B CA 1
ATOM 1344 C C . PRO B 1 37 ? -11.516 2.963 -10.508 1 98.81 37 PRO B C 1
ATOM 1346 O O . PRO B 1 37 ? -12.609 2.502 -10.852 1 98.81 37 PRO B O 1
ATOM 1349 N N . ALA B 1 38 ? -11.164 3.061 -9.305 1 98.88 38 ALA B N 1
ATOM 1350 C CA . ALA B 1 38 ? -12.109 2.84 -8.211 1 98.88 38 ALA B CA 1
ATOM 1351 C C . ALA B 1 38 ? -12.828 4.133 -7.828 1 98.88 38 ALA B C 1
ATOM 1353 O O . ALA B 1 38 ? -12.305 4.93 -7.047 1 98.88 38 ALA B O 1
ATOM 1354 N N . ALA B 1 39 ? -13.977 4.355 -8.305 1 98.75 39 ALA B N 1
ATOM 1355 C CA . ALA B 1 39 ? -14.75 5.562 -8.039 1 98.75 39 ALA B CA 1
ATOM 1356 C C . ALA B 1 39 ? -15.539 5.434 -6.734 1 98.75 39 ALA B C 1
ATOM 1358 O O . ALA B 1 39 ? -15.891 4.328 -6.324 1 98.75 39 ALA B O 1
ATOM 1359 N N . ASN B 1 40 ? -15.789 6.539 -6.059 1 98.56 40 ASN B N 1
ATOM 1360 C CA . ASN B 1 40 ? -16.625 6.645 -4.871 1 98.56 40 ASN B CA 1
ATOM 1361 C C . ASN B 1 40 ? -16.031 5.875 -3.693 1 98.56 40 ASN B C 1
ATOM 1363 O O . ASN B 1 40 ? -16.766 5.27 -2.91 1 98.56 40 ASN B O 1
ATOM 1367 N N . VAL B 1 41 ? -14.734 5.797 -3.633 1 98.81 41 VAL B N 1
ATOM 1368 C CA . VAL B 1 41 ? -14.047 5.23 -2.48 1 98.81 41 VAL B CA 1
ATOM 1369 C C . VAL B 1 41 ? -13.836 6.309 -1.419 1 98.81 41 VAL B C 1
ATOM 1371 O O . VAL B 1 41 ? -13.312 7.383 -1.712 1 98.81 41 VAL B O 1
ATOM 1374 N N . LEU B 1 42 ? -14.25 6.016 -0.196 1 98.81 42 LEU B N 1
ATOM 1375 C CA . LEU B 1 42 ? -14.086 6.953 0.91 1 98.81 42 LEU B CA 1
ATOM 1376 C C . LEU B 1 42 ? -12.617 7.051 1.329 1 98.81 42 LEU B C 1
ATOM 1378 O O . LEU B 1 42 ? -11.969 6.031 1.556 1 98.81 42 LEU B O 1
ATOM 1382 N N . VAL B 1 43 ? -12.148 8.297 1.365 1 98.94 43 VAL B N 1
ATOM 1383 C CA . VAL B 1 43 ? -10.797 8.586 1.845 1 98.94 43 VAL B CA 1
ATOM 1384 C C . VAL B 1 43 ? -10.852 9.672 2.92 1 98.94 43 VAL B C 1
ATOM 1386 O O . VAL B 1 43 ? -11.641 10.617 2.816 1 98.94 43 VAL B O 1
ATOM 1389 N N . LYS B 1 44 ? -10.008 9.516 3.951 1 98.81 44 LYS B N 1
ATOM 1390 C CA . LYS B 1 44 ? -9.953 10.492 5.035 1 98.81 44 LYS B CA 1
ATOM 1391 C C . LYS B 1 44 ? -8.508 10.836 5.383 1 98.81 44 LYS B C 1
ATOM 1393 O O . LYS B 1 44 ? -7.641 9.961 5.41 1 98.81 44 LYS B O 1
ATOM 1398 N N . LEU B 1 45 ? -8.297 12.07 5.57 1 98.81 45 LEU B N 1
ATOM 1399 C CA . LEU B 1 45 ? -7.043 12.594 6.105 1 98.81 45 LEU B CA 1
ATOM 1400 C C . LEU B 1 45 ? -7.188 12.93 7.586 1 98.81 45 LEU B C 1
ATOM 1402 O O . LEU B 1 45 ? -8.062 13.711 7.965 1 98.81 45 LEU B O 1
ATOM 1406 N N . TRP B 1 46 ? -6.324 12.305 8.375 1 98 46 TRP B N 1
ATOM 1407 C CA . TRP B 1 46 ? -6.395 12.453 9.828 1 98 46 TRP B CA 1
ATOM 1408 C C . TRP B 1 46 ? -5.105 13.055 10.375 1 98 46 TRP B C 1
ATOM 1410 O O . TRP B 1 46 ? -4.047 12.953 9.742 1 98 46 TRP B O 1
ATOM 1420 N N . ASP B 1 47 ? -5.234 13.664 11.492 1 97.06 47 ASP B N 1
ATOM 1421 C CA . ASP B 1 47 ? -4.109 13.891 12.398 1 97.06 47 ASP B CA 1
ATOM 1422 C C . ASP B 1 47 ? -4.148 12.922 13.578 1 97.06 47 ASP B C 1
ATOM 1424 O O . ASP B 1 47 ? -5.07 12.969 14.391 1 97.06 47 ASP B O 1
ATOM 1428 N N . GLU B 1 48 ? -3.152 12.023 13.516 1 94.38 48 GLU B N 1
ATOM 1429 C CA . GLU B 1 48 ? -3.09 11.016 14.57 1 94.38 48 GLU B CA 1
ATOM 1430 C C . GLU B 1 48 ? -2.549 11.602 15.867 1 94.38 48 GLU B C 1
ATOM 1432 O O . GLU B 1 48 ? -1.487 12.234 15.875 1 94.38 48 GLU B O 1
ATOM 1437 N N . ASP B 1 49 ? -3.238 11.367 16.938 1 86.19 49 ASP B N 1
ATOM 1438 C CA . ASP B 1 49 ? -2.773 11.82 18.25 1 86.19 49 ASP B CA 1
ATOM 1439 C C . ASP B 1 49 ? -2.121 10.68 19.016 1 86.19 49 ASP B C 1
ATOM 1441 O O . ASP B 1 49 ? -2.729 9.625 19.203 1 86.19 49 ASP B O 1
ATOM 1445 N N . ASP B 1 50 ? -0.852 10.711 19.312 1 70.88 50 ASP B N 1
ATOM 1446 C CA . ASP B 1 50 ? -0.119 9.664 20.016 1 70.88 50 ASP B CA 1
ATOM 1447 C C . ASP B 1 50 ? -0.547 9.594 21.484 1 70.88 50 ASP B C 1
ATOM 1449 O O . ASP B 1 50 ? -0.41 8.555 22.125 1 70.88 50 ASP B O 1
ATOM 1453 N N . TYR B 1 51 ? -0.833 10.609 22.047 1 66.69 51 TYR B N 1
ATOM 1454 C CA . TYR B 1 51 ? -1.042 10.609 23.5 1 66.69 51 TYR B CA 1
ATOM 1455 C C . TYR B 1 51 ? -2.527 10.672 23.828 1 66.69 51 TYR B C 1
ATOM 1457 O O . TYR B 1 51 ? -3.254 9.695 23.641 1 66.69 51 TYR B O 1
ATOM 1465 N N . PHE B 1 52 ? -2.957 11.859 24.172 1 67.31 52 PHE B N 1
ATOM 1466 C CA . PHE B 1 52 ? -4.285 12.039 24.75 1 67.31 52 PHE B CA 1
ATOM 1467 C C . PHE B 1 52 ? -5.254 12.594 23.719 1 67.31 52 PHE B C 1
ATOM 1469 O O . PHE B 1 52 ? -4.875 13.43 22.891 1 67.31 52 PHE B O 1
ATOM 1476 N N . GLY B 1 53 ? -6.352 11.805 23.562 1 70.12 53 GLY B N 1
ATOM 1477 C CA . GLY B 1 53 ? -7.457 12.312 22.766 1 70.12 53 GLY B CA 1
ATOM 1478 C C . GLY B 1 53 ? -7.719 11.508 21.516 1 70.12 53 GLY B C 1
ATOM 1479 O O . GLY B 1 53 ? -6.977 10.57 21.203 1 70.12 53 GLY B O 1
ATOM 1480 N N . SER B 1 54 ? -8.812 11.828 20.859 1 83.88 54 SER B N 1
ATOM 1481 C CA . SER B 1 54 ? -9.211 11.219 19.594 1 83.88 54 SER B CA 1
ATOM 1482 C C . SER B 1 54 ? -8.508 11.883 18.406 1 83.88 54 SER B C 1
ATOM 1484 O O . SER B 1 54 ? -8.164 13.062 18.469 1 83.88 54 SER B O 1
ATOM 1486 N N . ASP B 1 55 ? -8.188 11.117 17.344 1 90 55 ASP B N 1
ATOM 1487 C CA . ASP B 1 55 ? -7.652 11.672 16.109 1 90 55 ASP B CA 1
ATOM 1488 C C . ASP B 1 55 ? -8.531 12.805 15.586 1 90 55 ASP B C 1
ATOM 1490 O O . ASP B 1 55 ? -9.75 12.797 15.789 1 90 55 ASP B O 1
ATOM 1494 N N . ASP B 1 56 ? -7.879 13.812 15.023 1 94.06 56 ASP B N 1
ATOM 1495 C CA . ASP B 1 56 ? -8.617 14.898 14.391 1 94.06 56 ASP B CA 1
ATOM 1496 C C . ASP B 1 56 ? -8.805 14.648 12.898 1 94.06 56 ASP B C 1
ATOM 1498 O O . ASP B 1 56 ? -7.84 14.367 12.188 1 94.06 56 ASP B O 1
ATOM 1502 N N . LEU B 1 57 ? -10.023 14.742 12.484 1 96.94 57 LEU B N 1
ATOM 1503 C CA . LEU B 1 57 ? -10.297 14.68 11.055 1 96.94 57 LEU B CA 1
ATOM 1504 C C . LEU B 1 57 ? -9.906 15.977 10.359 1 96.94 57 LEU B C 1
ATOM 1506 O O . LEU B 1 57 ? -10.445 17.047 10.68 1 96.94 57 LEU B O 1
ATOM 1510 N N . LEU B 1 58 ? -8.984 15.852 9.445 1 98.31 58 LEU B N 1
ATOM 1511 C CA . LEU B 1 58 ? -8.57 17.047 8.703 1 98.31 58 LEU B CA 1
ATOM 1512 C C . LEU B 1 58 ? -9.461 17.25 7.488 1 98.31 58 LEU B C 1
ATOM 1514 O O . LEU B 1 58 ? -9.805 18.391 7.16 1 98.31 58 LEU B O 1
ATOM 1518 N N . ASP B 1 59 ? -9.727 16.234 6.77 1 98.62 59 ASP B N 1
ATOM 1519 C CA . ASP B 1 59 ? -10.555 16.281 5.57 1 98.62 59 ASP B CA 1
ATOM 1520 C C . ASP B 1 59 ? -11.078 14.898 5.207 1 98.62 59 ASP B C 1
ATOM 1522 O O . ASP B 1 59 ? -10.539 13.883 5.656 1 98.62 59 ASP B O 1
ATOM 1526 N N . GLU B 1 60 ? -12.117 14.844 4.473 1 98.69 60 GLU B N 1
ATOM 1527 C CA . GLU B 1 60 ? -12.656 13.602 3.934 1 98.69 60 GLU B CA 1
ATOM 1528 C C . GLU B 1 60 ? -13.273 13.82 2.557 1 98.69 60 GLU B C 1
ATOM 1530 O O . GLU B 1 60 ? -13.719 14.93 2.238 1 98.69 60 GLU B O 1
ATOM 1535 N N . GLY B 1 61 ? -13.219 12.812 1.717 1 98.69 61 GLY B N 1
ATOM 1536 C CA . GLY B 1 61 ? -13.812 12.828 0.387 1 98.69 61 GLY B CA 1
ATOM 1537 C C . GLY B 1 61 ? -13.938 11.445 -0.223 1 98.69 61 GLY B C 1
ATOM 1538 O O . GLY B 1 61 ? -13.727 10.438 0.455 1 98.69 61 GLY B O 1
ATOM 1539 N N . VAL B 1 62 ? -14.445 11.445 -1.46 1 98.81 62 VAL B N 1
ATOM 1540 C CA . VAL B 1 62 ? -14.523 10.211 -2.227 1 98.81 62 VAL B CA 1
ATOM 1541 C C . VAL B 1 62 ? -13.797 10.375 -3.559 1 98.81 62 VAL B C 1
ATOM 1543 O O . VAL B 1 62 ? -13.703 11.484 -4.086 1 98.81 62 VAL B O 1
ATOM 1546 N N . THR B 1 63 ? -13.266 9.312 -3.986 1 98.94 63 THR B N 1
ATOM 1547 C CA . THR B 1 63 ? -12.617 9.352 -5.289 1 98.94 63 THR B CA 1
ATOM 1548 C C . THR B 1 63 ? -13.617 9.664 -6.391 1 98.94 63 THR B C 1
ATOM 1550 O O . THR B 1 63 ? -14.797 9.297 -6.289 1 98.94 63 THR B O 1
ATOM 1553 N N . ASP B 1 64 ? -13.133 10.266 -7.441 1 98.88 64 ASP B N 1
ATOM 1554 C CA . ASP B 1 64 ? -13.984 10.578 -8.586 1 98.88 64 ASP B CA 1
ATOM 1555 C C . ASP B 1 64 ? -14.031 9.414 -9.57 1 98.88 64 ASP B C 1
ATOM 1557 O O . ASP B 1 64 ? -13.625 8.297 -9.242 1 98.88 64 ASP B O 1
ATOM 1561 N N . SER B 1 65 ? -14.531 9.617 -10.797 1 98.75 65 SER B N 1
ATOM 1562 C CA . SER B 1 65 ? -14.758 8.562 -11.781 1 98.75 65 SER B CA 1
ATOM 1563 C C . SER B 1 65 ? -13.438 7.98 -12.281 1 98.75 65 SER B C 1
ATOM 1565 O O . SER B 1 65 ? -13.406 6.875 -12.82 1 98.75 65 SER B O 1
ATOM 1567 N N . ASP B 1 66 ? -12.391 8.711 -12.109 1 98.75 66 ASP B N 1
ATOM 1568 C CA . ASP B 1 66 ? -11.07 8.242 -12.531 1 98.75 66 ASP B CA 1
ATOM 1569 C C . ASP B 1 66 ? -10.305 7.641 -11.359 1 98.75 66 ASP B C 1
ATOM 1571 O O . ASP B 1 66 ? -9.117 7.32 -11.484 1 98.75 66 ASP B O 1
ATOM 1575 N N . GLY B 1 67 ? -10.898 7.555 -10.203 1 98.94 67 GLY B N 1
ATOM 1576 C CA . GLY B 1 67 ? -10.258 7.016 -9.016 1 98.94 67 GLY B CA 1
ATOM 1577 C C . GLY B 1 67 ? -9.398 8.031 -8.289 1 98.94 67 GLY B C 1
ATOM 1578 O O . GLY B 1 67 ? -8.656 7.684 -7.371 1 98.94 67 GLY B O 1
ATOM 1579 N N . PHE B 1 68 ? -9.547 9.266 -8.719 1 98.94 68 PHE B N 1
ATOM 1580 C CA . PHE B 1 68 ? -8.68 10.305 -8.188 1 98.94 68 PHE B CA 1
ATOM 1581 C C . PHE B 1 68 ? -9.273 10.898 -6.914 1 98.94 68 PHE B C 1
ATOM 1583 O O . PHE B 1 68 ? -10.492 11.07 -6.812 1 98.94 68 PHE B O 1
ATOM 1590 N N . PHE B 1 69 ? -8.445 11.266 -5.93 1 98.94 69 PHE B N 1
ATOM 1591 C CA . PHE B 1 69 ? -8.828 12.016 -4.742 1 98.94 69 PHE B CA 1
ATOM 1592 C C . PHE B 1 69 ? -7.793 13.086 -4.414 1 98.94 69 PHE B C 1
ATOM 1594 O O . PHE B 1 69 ? -6.625 12.953 -4.781 1 98.94 69 PHE B O 1
ATOM 1601 N N . GLU B 1 70 ? -8.195 14.07 -3.791 1 98.94 70 GLU B N 1
ATOM 1602 C CA . GLU B 1 70 ? -7.371 15.125 -3.205 1 98.94 70 GLU B CA 1
ATOM 1603 C C . GLU B 1 70 ? -7.973 15.633 -1.9 1 98.94 70 GLU B C 1
ATOM 1605 O O . GLU B 1 70 ? -9.133 16.047 -1.866 1 98.94 70 GLU B O 1
ATOM 1610 N N . LEU B 1 71 ? -7.211 15.531 -0.874 1 98.94 71 LEU B N 1
ATOM 1611 C CA . LEU B 1 71 ? -7.625 15.984 0.45 1 98.94 71 LEU B CA 1
ATOM 1612 C C . LEU B 1 71 ? -6.672 17.047 0.986 1 98.94 71 LEU B C 1
ATOM 1614 O O . LEU B 1 71 ? -5.469 16.984 0.73 1 98.94 71 LEU B O 1
ATOM 1618 N N . ALA B 1 72 ? -7.176 17.938 1.646 1 98.88 72 ALA B N 1
ATOM 1619 C CA . ALA B 1 72 ? -6.41 18.984 2.311 1 98.88 72 ALA B CA 1
ATOM 1620 C C . ALA B 1 72 ? -7.133 19.484 3.559 1 98.88 72 ALA B C 1
ATOM 1622 O O . ALA B 1 72 ? -8.344 19.719 3.533 1 98.88 72 ALA B O 1
ATOM 1623 N N . GLY B 1 73 ? -6.371 19.594 4.648 1 98.69 73 GLY B N 1
ATOM 1624 C CA . GLY B 1 73 ? -6.957 20.094 5.883 1 98.69 73 GLY B CA 1
ATOM 1625 C C . GLY B 1 73 ? -5.926 20.641 6.855 1 98.69 73 GLY B C 1
ATOM 1626 O O . GLY B 1 73 ? -4.73 20.641 6.562 1 98.69 73 GLY B O 1
ATOM 1627 N N . HIS B 1 74 ? -6.406 21.219 7.902 1 97.81 74 HIS B N 1
ATOM 1628 C CA . HIS B 1 74 ? -5.523 21.844 8.875 1 97.81 74 HIS B CA 1
ATOM 1629 C C . HIS B 1 74 ? -6.086 21.719 10.289 1 97.81 74 HIS B C 1
ATOM 1631 O O . HIS B 1 74 ? -7.258 21.391 10.469 1 97.81 74 HIS B O 1
ATOM 1637 N N . VAL B 1 75 ? -5.246 21.859 11.227 1 96 75 VAL B N 1
ATOM 1638 C CA . VAL B 1 75 ? -5.625 21.875 12.633 1 96 75 VAL B CA 1
ATOM 1639 C C . VAL B 1 75 ? -4.605 22.688 13.43 1 96 75 VAL B C 1
ATOM 1641 O O . VAL B 1 75 ? -3.453 22.828 13.016 1 96 75 VAL B O 1
ATOM 1644 N N . THR B 1 76 ? -5.047 23.25 14.578 1 93.88 76 THR B N 1
ATOM 1645 C CA . THR B 1 76 ? -4.152 23.953 15.492 1 93.88 76 THR B CA 1
ATOM 1646 C C . THR B 1 76 ? -3.656 23.016 16.594 1 93.88 76 THR B C 1
ATOM 1648 O O . THR B 1 76 ? -4.457 22.422 17.312 1 93.88 76 THR B O 1
ATOM 1651 N N . GLU B 1 77 ? -2.416 22.844 16.609 1 91.31 77 GLU B N 1
ATOM 1652 C CA . GLU B 1 77 ? -1.803 22.016 17.641 1 91.31 77 GLU B CA 1
ATOM 1653 C C . GLU B 1 77 ? -0.479 22.625 18.109 1 91.31 77 GLU B C 1
ATOM 1655 O O . GLU B 1 77 ? 0.187 23.328 17.359 1 91.31 77 GLU B O 1
ATOM 1660 N N . ILE B 1 78 ? -0.085 22.266 19.375 1 89.06 78 ILE B N 1
ATOM 1661 C CA . ILE B 1 78 ? 1.19 22.719 19.922 1 89.06 78 ILE B CA 1
ATOM 1662 C C . ILE B 1 78 ? 2.328 21.906 19.312 1 89.06 78 ILE B C 1
ATOM 1664 O O . ILE B 1 78 ? 3.35 22.453 18.906 1 89.06 78 ILE B O 1
ATOM 1668 N N . THR B 1 79 ? 2.084 20.609 19.25 1 90.62 79 THR B N 1
ATOM 1669 C CA . THR B 1 79 ? 3.08 19.719 18.656 1 90.62 79 THR B CA 1
ATOM 1670 C C . THR B 1 79 ? 2.811 19.516 17.172 1 90.62 79 THR B C 1
ATOM 1672 O O . THR B 1 79 ? 1.725 19.828 16.688 1 90.62 79 THR B O 1
ATOM 1675 N N . PRO B 1 80 ? 3.838 19.094 16.469 1 93 80 PRO B N 1
ATOM 1676 C CA . PRO B 1 80 ? 3.562 18.75 15.07 1 93 80 PRO B CA 1
ATOM 1677 C C . PRO B 1 80 ? 2.453 17.703 14.93 1 93 80 PRO B C 1
ATOM 1679 O O . PRO B 1 80 ? 2.357 16.781 15.742 1 93 80 PRO B O 1
ATOM 1682 N N . ILE B 1 81 ? 1.686 17.953 13.914 1 95.44 81 ILE B N 1
ATOM 1683 C CA . ILE B 1 81 ? 0.65 16.969 13.633 1 95.44 81 ILE B CA 1
ATOM 1684 C C . ILE B 1 81 ? 1.282 15.711 13.031 1 95.44 81 ILE B C 1
ATOM 1686 O O . ILE B 1 81 ? 2.432 15.742 12.586 1 95.44 81 ILE B O 1
ATOM 1690 N N . ASP B 1 82 ? 0.6 14.562 13.039 1 96.38 82 ASP B N 1
ATOM 1691 C CA . ASP B 1 82 ? 0.979 13.273 12.461 1 96.38 82 ASP B CA 1
ATOM 1692 C C . ASP B 1 82 ? -0.047 12.812 11.43 1 96.38 82 ASP B C 1
ATOM 1694 O O . ASP B 1 82 ? -0.862 11.93 11.711 1 96.38 82 ASP B O 1
ATOM 1698 N N . PRO B 1 83 ? 0.042 13.375 10.234 1 98.31 83 PRO B N 1
ATOM 1699 C CA . PRO B 1 83 ? -0.999 13.086 9.25 1 98.31 83 PRO B CA 1
ATOM 1700 C C . PRO B 1 83 ? -0.969 11.641 8.766 1 98.31 83 PRO B C 1
ATOM 1702 O O . PRO B 1 83 ? 0.109 11.055 8.609 1 98.31 83 PRO B O 1
ATOM 1705 N N . LYS B 1 84 ? -2.131 11.133 8.523 1 98.38 84 LYS B N 1
ATOM 1706 C CA . LYS B 1 84 ? -2.277 9.812 7.922 1 98.38 84 LYS B CA 1
ATOM 1707 C C . LYS B 1 84 ? -3.48 9.758 6.984 1 98.38 84 LYS B C 1
ATOM 1709 O O . L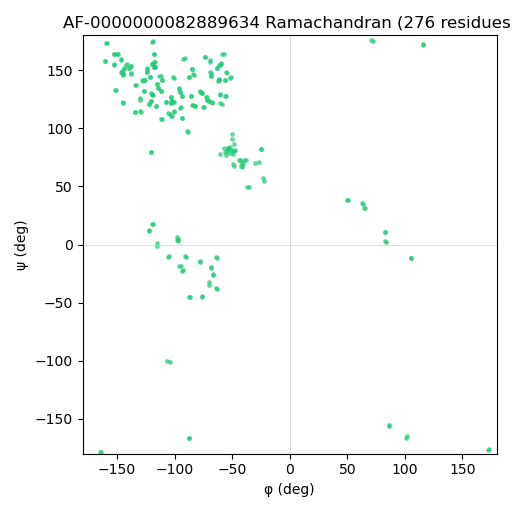YS B 1 84 ? -4.473 10.461 7.203 1 98.38 84 LYS B O 1
ATOM 1714 N N . LEU B 1 85 ? -3.328 8.984 6.02 1 98.81 85 LEU B N 1
ATOM 1715 C CA . LEU B 1 85 ? -4.367 8.734 5.023 1 98.81 85 LEU B CA 1
ATOM 1716 C C . LEU B 1 85 ? -5.043 7.395 5.266 1 98.81 85 LEU B C 1
ATOM 1718 O O . LEU B 1 85 ? -4.375 6.367 5.379 1 98.81 85 LEU B O 1
ATOM 1722 N N . ASN B 1 86 ? -6.336 7.434 5.355 1 98.62 86 ASN B N 1
ATOM 1723 C CA . ASN B 1 86 ? -7.137 6.211 5.41 1 98.62 86 ASN B CA 1
ATOM 1724 C C . ASN B 1 86 ? -7.973 6.035 4.145 1 98.62 86 ASN B C 1
ATOM 1726 O O . ASN B 1 86 ? -8.625 6.973 3.691 1 98.62 86 ASN B O 1
ATOM 1730 N N . ILE B 1 87 ? -7.906 4.891 3.65 1 98.81 87 ILE B N 1
ATOM 1731 C CA . ILE B 1 87 ? -8.688 4.48 2.492 1 98.81 87 ILE B CA 1
ATOM 1732 C C . ILE B 1 87 ? -9.648 3.361 2.889 1 98.81 87 ILE B C 1
ATOM 1734 O O . ILE B 1 87 ? -9.227 2.303 3.354 1 98.81 87 ILE B O 1
ATOM 1738 N N . TYR B 1 88 ? -10.93 3.596 2.736 1 98.56 88 TYR B N 1
ATOM 1739 C CA . TYR B 1 88 ? -11.961 2.621 3.066 1 98.56 88 TYR B CA 1
ATOM 1740 C C . TYR B 1 88 ? -12.594 2.047 1.804 1 98.56 88 TYR B C 1
ATOM 1742 O O . TYR B 1 88 ? -13.203 2.777 1.019 1 98.56 88 TYR B O 1
ATOM 1750 N N . HIS B 1 89 ? -12.547 0.757 1.658 1 98.38 89 HIS B N 1
ATOM 1751 C CA . HIS B 1 89 ? -12.984 0.249 0.363 1 98.38 89 HIS B CA 1
ATOM 1752 C C . HIS B 1 89 ? -13.523 -1.173 0.481 1 98.38 89 HIS B C 1
ATOM 1754 O O . HIS B 1 89 ? -13.273 -1.857 1.475 1 98.38 89 HIS B O 1
ATOM 1760 N N . ASP B 1 90 ? -14.234 -1.575 -0.554 1 97.19 90 ASP B N 1
ATOM 1761 C CA . ASP B 1 90 ? -14.836 -2.906 -0.626 1 97.19 90 ASP B CA 1
ATOM 1762 C C . ASP B 1 90 ? -14.297 -3.684 -1.826 1 97.19 90 ASP B C 1
ATOM 1764 O O . ASP B 1 90 ? -14.945 -4.613 -2.309 1 97.19 90 ASP B O 1
ATOM 1768 N N . CYS B 1 91 ? -13.203 -3.242 -2.348 1 97.88 91 CYS B N 1
ATOM 1769 C CA . CYS B 1 91 ? -12.656 -3.928 -3.516 1 97.88 91 CYS B CA 1
ATOM 1770 C C . CYS B 1 91 ? -12.359 -5.387 -3.201 1 97.88 91 CYS B C 1
ATOM 1772 O O . CYS B 1 91 ? -11.539 -5.684 -2.328 1 97.88 91 CYS B O 1
ATOM 1774 N N . GLU B 1 92 ? -12.969 -6.281 -3.924 1 94.88 92 GLU B N 1
ATOM 1775 C CA . GLU B 1 92 ? -12.812 -7.723 -3.75 1 94.88 92 GLU B CA 1
ATOM 1776 C C . GLU B 1 92 ? -13.008 -8.125 -2.291 1 94.88 92 GLU B C 1
ATOM 1778 O O . GLU B 1 92 ? -12.227 -8.914 -1.751 1 94.88 92 GLU B O 1
ATOM 1783 N N . ASP B 1 93 ? -13.938 -7.477 -1.684 1 92 93 ASP B N 1
ATOM 1784 C CA . ASP B 1 93 ? -14.273 -7.699 -0.281 1 92 93 ASP B CA 1
ATOM 1785 C C . ASP B 1 93 ? -15.734 -8.133 -0.131 1 92 93 ASP B C 1
ATOM 1787 O O . ASP B 1 93 ? -16.641 -7.387 -0.485 1 92 93 ASP B O 1
ATOM 1791 N N . TYR B 1 94 ? -15.969 -9.281 0.488 1 90 94 TYR B N 1
ATOM 1792 C CA . TYR B 1 94 ? -17.312 -9.844 0.504 1 90 94 TYR B CA 1
ATOM 1793 C C . TYR B 1 94 ? -17.797 -10.039 1.933 1 90 94 TYR B C 1
ATOM 1795 O O . TYR B 1 94 ? -18.828 -10.688 2.16 1 90 94 TYR B O 1
ATOM 1803 N N . ILE B 1 95 ? -17.125 -9.5 2.834 1 92.19 95 ILE B N 1
ATOM 1804 C CA . ILE B 1 95 ? -17.531 -9.656 4.223 1 92.19 95 ILE B CA 1
ATOM 1805 C C . ILE B 1 95 ? -17.875 -8.289 4.816 1 92.19 95 ILE B C 1
ATOM 1807 O O . ILE B 1 95 ? -17.531 -7.254 4.246 1 92.19 95 ILE B O 1
ATOM 1811 N N . PRO B 1 96 ? -18.594 -8.25 5.98 1 92.75 96 PRO B N 1
ATOM 1812 C CA . PRO B 1 96 ? -19.078 -6.98 6.531 1 92.75 96 PRO B CA 1
ATOM 1813 C C . PRO B 1 96 ? -17.938 -6.012 6.848 1 92.75 96 PRO B C 1
ATOM 1815 O O . PRO B 1 96 ? -16.797 -6.438 7.066 1 92.75 96 PRO B O 1
ATOM 1818 N N . CYS B 1 97 ? -18.344 -4.785 6.836 1 96.62 97 CYS B N 1
ATOM 1819 C CA . CYS B 1 97 ? -17.406 -3.689 7.066 1 96.62 97 CYS B CA 1
ATOM 1820 C C . CYS B 1 97 ? -16.484 -3.5 5.871 1 96.62 97 CYS B C 1
ATOM 1822 O O . CYS B 1 97 ? -16.672 -4.129 4.828 1 96.62 97 CYS B O 1
ATOM 1824 N N . GLN B 1 98 ? -15.695 -2.496 5.941 1 97.38 98 GLN B N 1
ATOM 1825 C CA . GLN B 1 98 ? -14.828 -2.189 4.809 1 97.38 98 GLN B CA 1
ATOM 1826 C C . GLN B 1 98 ? -13.367 -2.432 5.152 1 97.38 98 GLN B C 1
ATOM 1828 O O . GLN B 1 98 ? -12.953 -2.23 6.297 1 97.38 98 GLN B O 1
ATOM 1833 N N . ARG B 1 99 ? -12.648 -2.885 4.145 1 98 99 ARG B N 1
ATOM 1834 C CA . ARG B 1 99 ? -11.195 -2.889 4.25 1 98 99 ARG B CA 1
ATOM 1835 C C . ARG B 1 99 ? -10.656 -1.472 4.422 1 98 99 ARG B C 1
ATOM 1837 O O . ARG B 1 99 ? -11.156 -0.531 3.805 1 98 99 ARG B O 1
ATOM 1844 N N . LYS B 1 100 ? -9.656 -1.342 5.246 1 98.44 100 LYS B N 1
ATOM 1845 C CA . LYS B 1 100 ? -9.062 -0.034 5.516 1 98.44 100 LYS B CA 1
ATOM 1846 C C . LYS B 1 100 ? -7.547 -0.075 5.363 1 98.44 100 LYS B C 1
ATOM 1848 O O . LYS B 1 100 ? -6.859 -0.783 6.105 1 98.44 100 LYS B O 1
ATOM 1853 N N . VAL B 1 101 ? -7.074 0.636 4.395 1 98.62 101 VAL B N 1
ATOM 1854 C CA . VAL B 1 101 ? -5.641 0.862 4.23 1 98.62 101 VAL B CA 1
ATOM 1855 C C . VAL B 1 101 ? -5.246 2.186 4.887 1 98.62 101 VAL B C 1
ATOM 1857 O O . VAL B 1 101 ? -5.906 3.207 4.676 1 98.62 101 VAL B O 1
ATOM 1860 N N . THR B 1 102 ? -4.199 2.172 5.703 1 98.62 102 THR B N 1
ATOM 1861 C CA . THR B 1 102 ? -3.711 3.385 6.352 1 98.62 102 THR B CA 1
ATOM 1862 C C . THR B 1 102 ? -2.264 3.664 5.953 1 98.62 102 THR B C 1
ATOM 1864 O O . THR B 1 102 ? -1.418 2.77 6 1 98.62 102 THR B O 1
ATOM 1867 N N . ILE B 1 103 ? -2.021 4.867 5.551 1 98.69 103 ILE B N 1
ATOM 1868 C CA . ILE B 1 103 ? -0.684 5.316 5.184 1 98.69 103 ILE B CA 1
ATOM 1869 C C . ILE B 1 103 ? -0.29 6.516 6.039 1 98.69 103 ILE B C 1
ATOM 1871 O O . ILE B 1 103 ? -0.962 7.551 6.016 1 98.69 103 ILE B O 1
ATOM 1875 N N . LYS B 1 104 ? 0.773 6.418 6.785 1 98.19 104 LYS B N 1
ATOM 1876 C CA . LYS B 1 104 ? 1.315 7.562 7.508 1 98.19 104 LYS B CA 1
ATOM 1877 C C . LYS B 1 104 ? 2.107 8.477 6.578 1 98.19 104 LYS B C 1
ATOM 1879 O O . LYS B 1 104 ? 2.957 8.008 5.816 1 98.19 104 LYS B O 1
ATOM 1884 N N . ILE B 1 105 ? 1.826 9.664 6.668 1 98.31 105 ILE B N 1
ATOM 1885 C CA . ILE B 1 105 ? 2.404 10.656 5.77 1 98.31 105 ILE B CA 1
ATOM 1886 C C . ILE B 1 105 ? 3.619 11.305 6.43 1 98.31 105 ILE B C 1
ATOM 1888 O O . ILE B 1 105 ? 3.551 11.734 7.586 1 98.31 105 ILE B O 1
ATOM 1892 N N . PRO B 1 106 ? 4.73 11.461 5.734 1 97.19 106 PRO B N 1
ATOM 1893 C CA . PRO B 1 106 ? 5.941 12.055 6.305 1 97.19 106 PRO B CA 1
ATOM 1894 C C . PRO B 1 106 ? 5.723 13.5 6.766 1 97.19 106 PRO B C 1
ATOM 1896 O O . PRO B 1 106 ? 4.969 14.242 6.137 1 97.19 106 PRO B O 1
ATOM 1899 N N . ASN B 1 107 ? 6.488 13.922 7.688 1 96.38 107 ASN B N 1
ATOM 1900 C CA . ASN B 1 107 ? 6.348 15.234 8.312 1 96.38 107 ASN B CA 1
ATOM 1901 C C . ASN B 1 107 ? 6.641 16.359 7.328 1 96.38 107 ASN B C 1
ATOM 1903 O O . ASN B 1 107 ? 6.164 17.484 7.504 1 96.38 107 ASN B O 1
ATOM 1907 N N . LYS B 1 108 ? 7.387 16.094 6.383 1 97.06 108 LYS B N 1
ATOM 1908 C CA . LYS B 1 108 ? 7.758 17.141 5.441 1 97.06 108 LYS B CA 1
ATOM 1909 C C . LYS B 1 108 ? 6.535 17.672 4.695 1 97.06 108 LYS B C 1
ATOM 1911 O O . LYS B 1 108 ? 6.609 18.703 4.023 1 97.06 108 LYS B O 1
ATOM 1916 N N . TYR B 1 109 ? 5.469 16.984 4.832 1 98.19 109 TYR B N 1
ATOM 1917 C CA . TYR B 1 109 ? 4.242 17.422 4.18 1 98.19 109 TYR B CA 1
ATOM 1918 C C . TYR B 1 109 ? 3.354 18.203 5.152 1 98.19 109 TYR B C 1
ATOM 1920 O O . TYR B 1 109 ? 2.203 18.516 4.836 1 98.19 109 TYR B O 1
ATOM 1928 N N . ILE B 1 110 ? 3.801 18.453 6.309 1 98.12 110 ILE B N 1
ATOM 1929 C CA . ILE B 1 110 ? 3.18 19.391 7.246 1 98.12 110 ILE B CA 1
ATOM 1930 C C . ILE B 1 110 ? 3.65 20.812 6.945 1 98.12 110 ILE B C 1
ATOM 1932 O O . ILE B 1 110 ? 4.852 21.078 6.938 1 98.12 110 ILE B O 1
ATOM 1936 N N . THR B 1 111 ? 2.727 21.688 6.637 1 98.31 111 THR B N 1
ATOM 1937 C CA . THR B 1 111 ? 3.074 23.062 6.34 1 98.31 111 THR B CA 1
ATOM 1938 C C . THR B 1 111 ? 2.309 24.031 7.246 1 98.31 111 THR B C 1
ATOM 1940 O O . THR B 1 111 ? 1.225 23.688 7.73 1 98.31 111 THR B O 1
ATOM 1943 N N . PRO B 1 112 ? 2.869 25.141 7.508 1 97.06 112 PRO B N 1
ATOM 1944 C CA . PRO B 1 112 ? 2.146 26.109 8.336 1 97.06 112 PRO B CA 1
ATOM 1945 C C . PRO B 1 112 ? 0.937 26.719 7.617 1 97.06 112 PRO B C 1
ATOM 1947 O O . PRO B 1 112 ? 0.942 26.844 6.391 1 97.06 112 PRO B O 1
ATOM 1950 N N . GLY B 1 113 ? -0.055 27.031 8.398 1 96.75 113 GLY B N 1
ATOM 1951 C CA . GLY B 1 113 ? -1.216 27.734 7.859 1 96.75 113 GLY B CA 1
ATOM 1952 C C . GLY B 1 113 ? -2.396 26.812 7.609 1 96.75 113 GLY B C 1
ATOM 1953 O O . GLY B 1 113 ? -2.42 25.672 8.094 1 96.75 113 GLY B O 1
ATOM 1954 N N . MET B 1 114 ? -3.354 27.328 6.867 1 96.62 114 MET B N 1
ATOM 1955 C CA . MET B 1 114 ? -4.633 26.656 6.684 1 96.62 114 MET B CA 1
ATOM 1956 C C . MET B 1 114 ? -4.617 25.781 5.434 1 96.62 114 MET B C 1
ATOM 1958 O O . MET B 1 114 ? -5.438 24.875 5.293 1 96.62 114 MET B O 1
ATOM 1962 N N . HIS B 1 115 ? -3.678 26.156 4.539 1 97.69 115 HIS B N 1
ATOM 1963 C CA . HIS B 1 115 ? -3.623 25.422 3.273 1 97.69 115 HIS B CA 1
ATOM 1964 C C . HIS B 1 115 ? -2.27 24.75 3.084 1 97.69 115 HIS B C 1
ATOM 1966 O O . HIS B 1 115 ? -1.226 25.391 3.244 1 97.69 115 HIS B O 1
ATOM 1972 N N . PRO B 1 116 ? -2.332 23.5 2.789 1 98.56 116 PRO B N 1
ATOM 1973 C CA . PRO B 1 116 ? -1.048 22.844 2.531 1 98.56 116 PRO B CA 1
ATOM 1974 C C . PRO B 1 116 ? -0.302 23.453 1.348 1 98.56 116 PRO B C 1
ATOM 1976 O O . PRO B 1 116 ? -0.923 23.828 0.353 1 98.56 116 PRO B O 1
ATOM 1979 N N . GLN B 1 117 ? 0.951 23.547 1.491 1 98 117 GLN B N 1
ATOM 1980 C CA . GLN B 1 117 ? 1.808 24.047 0.424 1 98 117 GLN B CA 1
ATOM 1981 C C . GLN B 1 117 ? 2.383 22.906 -0.407 1 98 117 GLN B C 1
ATOM 1983 O O . GLN B 1 117 ? 2.912 23.125 -1.498 1 98 117 GLN B O 1
ATOM 1988 N N . ARG B 1 118 ? 2.361 21.688 0.142 1 97.44 118 ARG B N 1
ATOM 1989 C CA . ARG B 1 118 ? 2.777 20.469 -0.541 1 97.44 118 ARG B CA 1
ATOM 1990 C C . ARG B 1 118 ? 1.821 19.328 -0.239 1 97.44 118 ARG B C 1
ATOM 1992 O O . ARG B 1 118 ? 1.245 19.266 0.849 1 97.44 118 ARG B O 1
ATOM 1999 N N . TYR B 1 119 ? 1.727 18.547 -1.228 1 98.62 119 TYR B N 1
ATOM 2000 C CA . TYR B 1 119 ? 0.845 17.391 -1.092 1 98.62 119 TYR B CA 1
ATOM 2001 C C . TYR B 1 119 ? 1.639 16.094 -1.141 1 98.62 119 TYR B C 1
ATOM 2003 O O . TYR B 1 119 ? 2.574 15.961 -1.932 1 98.62 119 TYR B O 1
ATOM 2011 N N . TYR B 1 120 ? 1.342 15.18 -0.229 1 98.75 120 TYR B N 1
ATOM 2012 C CA . TYR B 1 120 ? 1.807 13.805 -0.384 1 98.75 120 TYR B CA 1
ATOM 2013 C C . TYR B 1 120 ? 1.131 13.125 -1.572 1 98.75 120 TYR B C 1
ATOM 2015 O O . TYR B 1 120 ? -0.098 13.055 -1.634 1 98.75 120 TYR B O 1
ATOM 2023 N N . GLU B 1 121 ? 1.942 12.656 -2.516 1 98.75 121 GLU B N 1
ATOM 202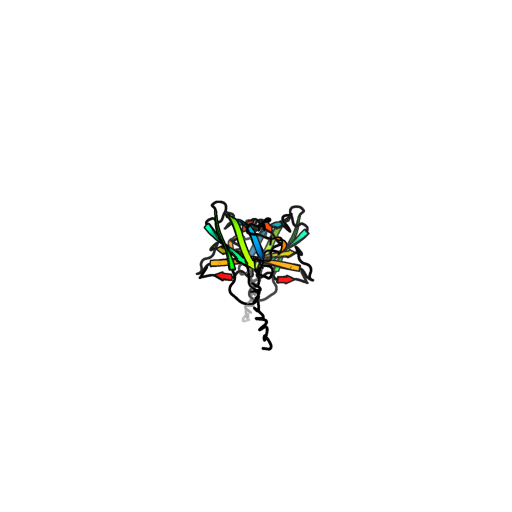4 C CA . GLU B 1 121 ? 1.448 11.906 -3.664 1 98.75 121 GLU B CA 1
ATOM 2025 C C . GLU B 1 121 ? 1.484 10.406 -3.398 1 98.75 121 GLU B C 1
ATOM 2027 O O . GLU B 1 121 ? 2.557 9.797 -3.391 1 98.75 121 GLU B O 1
ATOM 2032 N N . ALA B 1 122 ? 0.309 9.867 -3.248 1 98.56 122 ALA B N 1
ATOM 2033 C CA . ALA B 1 122 ? 0.227 8.469 -2.854 1 98.56 122 ALA B CA 1
ATOM 2034 C C . ALA B 1 122 ? 0.493 7.547 -4.039 1 98.56 122 ALA B C 1
ATOM 2036 O O . ALA B 1 122 ? 0.753 6.352 -3.863 1 98.56 122 ALA B O 1
ATOM 2037 N N . GLY B 1 123 ? 0.451 8.109 -5.254 1 98.44 123 GLY B N 1
ATOM 2038 C CA . GLY B 1 123 ? 0.583 7.285 -6.441 1 98.44 123 GLY B CA 1
ATOM 2039 C C . GLY B 1 123 ? -0.736 6.699 -6.91 1 98.44 123 GLY B C 1
ATOM 2040 O O . GLY B 1 123 ? -1.781 7.344 -6.805 1 98.44 123 GLY B O 1
ATOM 2041 N N . THR B 1 124 ? -0.669 5.605 -7.613 1 98.88 124 THR B N 1
ATOM 2042 C CA . THR B 1 124 ? -1.812 4.816 -8.062 1 98.88 124 THR B CA 1
ATOM 2043 C C . THR B 1 124 ? -1.846 3.465 -7.352 1 98.88 124 THR B C 1
ATOM 2045 O O . THR B 1 124 ? -1.044 2.578 -7.656 1 98.88 124 THR B O 1
ATOM 2048 N N . ILE B 1 125 ? -2.758 3.305 -6.469 1 98.75 125 ILE B N 1
ATOM 2049 C CA . ILE B 1 125 ? -2.793 2.133 -5.602 1 98.75 125 ILE B CA 1
ATOM 2050 C C . ILE B 1 125 ? -3.871 1.166 -6.082 1 98.75 125 ILE B C 1
ATOM 2052 O O . ILE B 1 125 ? -5.043 1.537 -6.195 1 98.75 125 ILE B O 1
ATOM 2056 N N . GLU B 1 126 ? -3.467 -0.026 -6.387 1 98.81 126 GLU B N 1
ATOM 2057 C CA . GLU B 1 126 ? -4.395 -1.108 -6.695 1 98.81 126 GLU B CA 1
ATOM 2058 C C . GLU B 1 126 ? -4.922 -1.76 -5.418 1 98.81 126 GLU B C 1
ATOM 2060 O O . GLU B 1 126 ? -4.164 -2.391 -4.68 1 98.81 126 GLU B O 1
ATOM 2065 N N . LEU B 1 127 ? -6.238 -1.701 -5.242 1 98.75 127 LEU B N 1
ATOM 2066 C CA . LEU B 1 127 ? -6.836 -2.066 -3.961 1 98.75 127 LEU B CA 1
ATOM 2067 C C . LEU B 1 127 ? -7.199 -3.547 -3.934 1 98.75 127 LEU B C 1
ATOM 2069 O O . LEU B 1 127 ? -7.57 -4.078 -2.885 1 98.75 127 LEU B O 1
ATOM 2073 N N . GLU B 1 128 ? -7.129 -4.191 -5.062 1 98.25 128 GLU B N 1
ATOM 2074 C CA . GLU B 1 128 ? -7.539 -5.59 -5.086 1 98.25 128 GLU B CA 1
ATOM 2075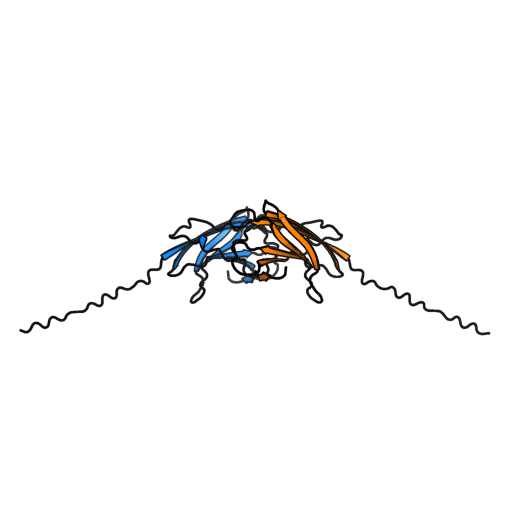 C C . GLU B 1 128 ? -6.633 -6.449 -4.203 1 98.25 128 GLU B C 1
ATOM 2077 O O . GLU B 1 128 ? -7.094 -7.402 -3.578 1 98.25 128 GLU B O 1
ATOM 2082 N N . GLY B 1 129 ? -5.316 -6.094 -4.234 1 97.94 129 GLY B N 1
ATOM 2083 C CA . GLY B 1 129 ? -4.418 -6.773 -3.314 1 97.94 129 GLY B CA 1
ATOM 2084 C C . GLY B 1 129 ? -4.648 -6.395 -1.863 1 97.94 129 GLY B C 1
ATOM 2085 O O . GLY B 1 129 ? -5.25 -5.359 -1.575 1 97.94 129 GLY B O 1
ATOM 2086 N N . GLU B 1 130 ? -4.18 -7.285 -1.045 1 97.38 130 GLU B N 1
ATOM 2087 C CA . GLU B 1 130 ? -4.316 -6.992 0.378 1 97.38 130 GLU B CA 1
ATOM 2088 C C . GLU B 1 130 ? -2.979 -6.582 0.987 1 97.38 130 GLU B C 1
ATOM 2090 O O . GLU B 1 130 ? -2.051 -7.395 1.061 1 97.38 130 GLU B O 1
ATOM 2095 N N . PHE B 1 131 ? -2.918 -5.352 1.376 1 97.69 131 PHE B N 1
ATOM 2096 C CA . PHE B 1 131 ? -1.741 -4.918 2.121 1 97.69 131 PHE B CA 1
ATOM 2097 C C . PHE B 1 131 ? -1.725 -5.535 3.514 1 97.69 131 PHE B C 1
ATOM 2099 O O . PHE B 1 131 ? -2.674 -5.371 4.281 1 97.69 131 PHE B O 1
ATOM 2106 N N . VAL B 1 132 ? -0.704 -6.207 3.826 1 96.88 132 VAL B N 1
ATOM 2107 C CA . VAL B 1 132 ? -0.602 -6.754 5.176 1 96.88 132 VAL B CA 1
ATOM 2108 C C . VAL B 1 132 ? -0.622 -5.617 6.195 1 96.88 132 VAL B C 1
ATOM 2110 O O . VAL B 1 132 ? 0.136 -4.652 6.074 1 96.88 132 VAL B O 1
ATOM 2113 N N . GLY B 1 133 ? -1.505 -5.734 7.199 1 96.5 133 GLY B N 1
ATOM 2114 C CA . GLY B 1 133 ? -1.695 -4.68 8.18 1 96.5 133 GLY B CA 1
ATOM 2115 C C . GLY B 1 133 ? -2.982 -3.902 7.984 1 96.5 133 GLY B C 1
ATOM 2116 O O . GLY B 1 133 ? -3.389 -3.133 8.852 1 96.5 133 GLY B O 1
ATOM 2117 N N . GLU B 1 134 ? -3.594 -4.133 6.824 1 96.44 134 GLU B N 1
ATOM 2118 C CA . GLU B 1 134 ? -4.926 -3.564 6.648 1 96.44 134 GLU B CA 1
ATOM 2119 C C . GLU B 1 134 ? -5.863 -3.996 7.777 1 96.44 134 GLU B C 1
ATOM 2121 O O . GLU B 1 134 ? -5.781 -5.129 8.258 1 96.44 134 GLU B O 1
ATOM 2126 N N . SER B 1 135 ? -6.762 -3.07 8.078 1 96.25 135 SER B N 1
ATOM 2127 C CA . SER B 1 135 ? -7.801 -3.377 9.055 1 96.25 135 SER B CA 1
ATOM 2128 C C . SER B 1 135 ? -9.188 -3.281 8.43 1 96.25 135 SER B C 1
ATOM 2130 O O . SER B 1 135 ? -9.32 -3.049 7.227 1 96.25 135 SER B O 1
ATOM 2132 N N . ARG B 1 136 ? -10.164 -3.656 9.242 1 96.12 136 ARG B N 1
ATOM 2133 C CA . ARG B 1 136 ? -11.555 -3.479 8.836 1 96.12 136 ARG B CA 1
ATOM 2134 C C . ARG B 1 136 ? -12.242 -2.414 9.68 1 96.12 136 ARG B C 1
ATOM 2136 O O . ARG B 1 136 ? -11.984 -2.309 10.883 1 96.12 136 ARG B O 1
ATOM 2143 N N . ASP B 1 137 ? -13.023 -1.692 9.016 1 95.38 137 ASP B N 1
ATOM 2144 C CA . ASP B 1 137 ? -13.719 -0.6 9.688 1 95.38 137 ASP B CA 1
ATOM 2145 C C . ASP B 1 137 ? -15.211 -0.63 9.391 1 95.38 137 ASP B C 1
ATOM 2147 O O . ASP B 1 137 ? -15.625 -0.578 8.234 1 95.38 137 ASP B O 1
ATOM 2151 N N . CYS B 1 138 ? -16.016 -0.666 10.484 1 94.62 138 CYS B N 1
ATOM 2152 C CA . CYS B 1 138 ? -17.469 -0.753 10.328 1 94.62 138 CYS B CA 1
ATOM 2153 C C . CYS B 1 138 ? -18.125 0.585 10.625 1 94.62 138 CYS B C 1
ATOM 2155 O O . CYS B 1 138 ? -19.344 0.727 10.484 1 94.62 138 CYS B O 1
ATOM 2157 N N . LEU B 1 139 ? -17.453 1.574 11.156 1 86.5 139 LEU B N 1
ATOM 2158 C CA . LEU B 1 139 ? -18.047 2.787 11.719 1 86.5 139 LEU B CA 1
ATOM 2159 C C . LEU B 1 139 ? -17.641 4.012 10.898 1 86.5 139 LEU B C 1
ATOM 2161 O O . LEU B 1 139 ? -18.203 5.094 11.078 1 86.5 139 LEU B O 1
ATOM 2165 N N . HIS B 1 140 ? -16.938 3.93 9.977 1 79.38 140 HIS B N 1
ATOM 2166 C CA . HIS B 1 140 ? -16.297 5.102 9.375 1 79.38 140 HIS B CA 1
ATOM 2167 C C . HIS B 1 140 ? -17.344 6.145 8.977 1 79.38 140 HIS B C 1
ATOM 2169 O O . HIS B 1 140 ? -18.516 5.816 8.797 1 79.38 140 HIS B O 1
#

InterPro domains:
  IPR001534 Transthyretin-like [PF01060] (28-106)
  IPR001534 Transthyretin-like [PTHR21700] (7-140)
  IPR038479 Transthyretin-like superfamily [G3DSA:2.60.40.3330] (21-132)

Nearest PDB structures (foldseek):
  2igl-assembly1_C  TM=6.138E-01  e=1.802E-03  Escherichia coli K-12
  2wze-assembly2_B  TM=5.068E-01  e=4.806E-01  Acetivibrio thermocellus
  5dfz-assembly1_A  TM=4.577E-01  e=8.223E-01  Saccharomyces cerevisiae S288C
  4npk-assembly1_A  TM=4.018E-01  e=2.540E+00  Homo sapiens
  2igl-assembly1_C  TM=6.674E-0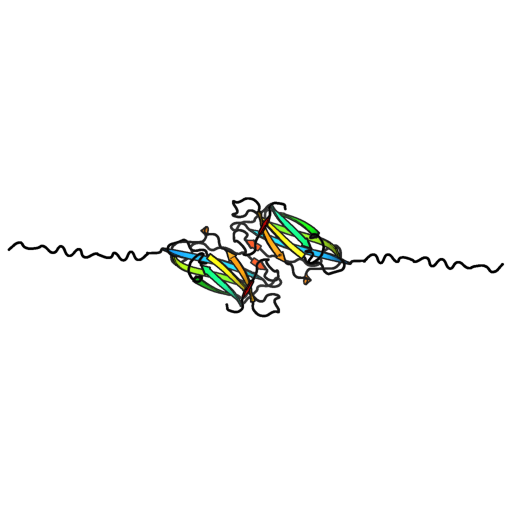1  e=1.625E-03  Escherichia coli K-12

pLDDT: mean 89.47, std 17.19, range [31.02, 98.94]

Foldseek 3Di:
DPPPPPPPPPPPVPVPVVFFFKKKFKAKEFEAFPNAGDWFWKKWKWFDDPDDDDIHTFFIDIAHRRRIDMTMGIDGDNDQTWIKMWIWACRVNDDAFTKIDMGTDDSVQMDGDTTTPDYHYPYYYHPNDDDPPIDGDHDD/DPPPPPPPPPPPCPVPVLFFFKKKFKAKEFEAFPNAGDWFWKKWKWFDDPDDDDIHTFFIDIAHRRRIDMTMGIDGDNDQTWIKMWIWACRVNDDAFTKIDMGTDDSVQMDGDTTTPDYHYPYYYYPNDDDPPIDGDHDD

Solvent-accessible surface area (backbone atoms only — not comparable to full-atom values): 15106 Å² total; per-residue (Å²): 126,89,75,78,78,74,76,73,75,73,73,70,70,68,71,68,62,83,74,40,47,48,37,5,33,25,40,30,37,29,32,23,38,83,90,32,53,30,47,69,33,43,35,36,36,32,30,54,48,89,71,84,67,76,62,43,78,36,30,72,51,52,18,38,82,71,5,37,41,74,44,58,19,45,50,72,34,78,59,86,77,41,40,28,41,37,39,42,39,57,50,92,53,92,58,90,54,23,45,29,46,43,33,37,48,57,68,87,32,55,27,69,39,71,55,41,83,44,64,44,65,51,37,32,39,37,46,48,40,43,52,48,55,50,45,74,46,79,75,124,133,82,78,76,76,76,77,75,76,73,74,72,70,69,71,69,63,83,73,41,46,48,36,4,34,25,39,32,38,29,32,24,37,82,89,33,53,32,48,69,32,44,35,36,36,31,31,53,49,88,71,82,67,75,62,43,79,36,30,72,52,52,18,38,82,70,6,38,42,75,42,57,19,44,50,72,35,78,58,85,76,42,41,29,41,37,39,42,39,58,50,92,53,90,58,90,55,22,44,29,46,43,32,38,47,56,67,88,30,56,27,70,39,72,55,41,83,42,62,44,64,50,36,32,40,38,47,48,38,44,52,48,55,50,45,73,45,80,74,124

Organism: Panagrellus redivivus (NCBI:txid6233)

Secondary structure (DSSP, 8-state):
-------------------PEEEEEEEEEEEEETTEE-TT-EEEEEE--SSSSPPEEEEEEE--TTSEEEEEEEEEESSPP-EEEEEEE-TT--SSSEEEEEEEPPGGG-EESSS-SS-EEEEEEETTSEETT-EEES--/-------------------PEEEEEEEEEEEEETTEE-TT-EEEEEE--SSSSPPEEEEEEE--TTSEEEEEEEEEESSPP-EEEEEEE-TT--SSSEEEEEEEPPGGG-EESSS-SS-EEEEEEETTSEETT-EEES--

Sequence (280 aa):
MKSLIAVVFTALIVGCAAIGREQASGARGRLLCNGKPAANVLVKLWDEDDYFGSDDLLDEGVTDSDGFFELAGHVTEITPIDPKLNIYHDCEDYIPCQRKVTIKIPNKYITPGMHPQRYYEAGTIELEGEFVGESRDCLHMKSLIAVVFTALIVGCAAIGREQASGARGRLLCNGKPAANVLVKLWDEDDYFGSDDLLDEGVTDSDGFFELAGHVTEITPIDPKLNIYHDCEDYIPCQRKVTIKIPNKYITPGMHPQRYYEAGTIELEGEFVGESRDCLH